Protein AF-0000000079961451 (afdb_homodimer)

Foldseek 3Di:
DLDQPPDQPVQDDDPVSLVVLLVLLLCLLLAPPQALADPPDPCCVVFHVVCPPVPDGNDDSVLSSVLSSVLSVLLSCCNVPNLVSLVDDDPVLVVQLVVCSPDGSVRLSVLLSVCSNHYNVVSVCSSVVHPSSCCSSPVVVVSVCNNVCRVVVVVVVVVVVVVVVVVVVVVVVVVD/DLDQPPDQPVQDDDPVSLVVLLVLLLCLLLAPPQALADPPDPCCVVFHVVCPPVPDGNDDSVLSSVLSSVLSVLLSCCNVVNLVSLVDDDPVLVVQLSVCSPDGSVRLSVLLSVCSNHYNVVSVCSSVVHPSSCCSSPVVVVSVCNNVCRVVVVVVVVVVVVVVVVVVVVVVVVVD

Solvent-accessible surface area (backbone atoms only — not comparable to full-atom values): 19034 Å² total; per-residue (Å²): 126,85,62,41,60,93,74,53,83,58,53,66,86,44,71,71,54,42,47,54,54,27,55,52,41,36,53,22,49,67,43,82,61,79,57,70,54,66,78,82,34,64,64,50,36,68,51,44,57,71,27,64,92,66,88,52,64,71,60,56,66,70,56,47,43,52,51,28,46,52,51,50,51,51,51,49,39,33,52,72,73,14,69,72,75,55,57,51,68,38,70,70,59,50,59,53,30,55,76,40,49,83,55,46,50,56,59,48,46,53,45,36,40,50,39,29,28,25,26,58,72,57,38,53,29,50,38,44,54,31,66,51,50,56,38,66,51,23,22,65,57,46,44,50,48,58,61,53,43,57,61,50,49,52,52,48,50,51,24,35,52,49,10,47,52,51,53,51,49,51,52,55,58,70,72,104,127,86,60,45,59,92,76,56,83,59,50,66,85,44,71,72,52,41,45,53,53,27,55,52,41,37,52,24,49,67,42,81,61,78,57,70,54,65,79,83,34,64,64,50,36,69,52,43,56,71,27,64,92,67,88,52,64,72,59,55,67,70,57,47,45,53,50,29,45,50,50,52,50,50,51,48,39,34,55,74,74,15,68,73,76,55,57,51,68,38,70,69,58,50,59,54,30,55,76,40,49,83,54,46,52,55,60,47,46,53,45,36,40,50,38,26,28,26,26,58,71,57,38,54,28,50,37,44,55,30,65,50,49,54,40,65,50,22,22,65,56,45,44,52,48,59,63,53,42,56,63,52,50,51,50,48,51,52,25,34,52,48,11,46,53,50,52,51,50,53,52,56,59,71,72,103

pLDDT: mean 93.19, std 8.9, range [42.38, 98.94]

Organism: NCBI:txid1448308

Secondary structure (DSSP, 8-state):
-----TT-TTS--SHHHHHHHHHHHHHHHH--SS--S-TT-HHHHHHTGGGTTTS--SS-HHHHHHHHHHHHHHHHHHHHH-GGGG----HHHHHHHHTTTT--HHHHHHHHHHHHHH-HHHHHHHHTT-SHHHHHH-HHHHHHHHHHHHHHHHHHHHHHHHHHHHHHHHHHHHH-/-----TT-TTS--SHHHHHHHHHHHHHHHH--SS--S-TT-HHHHHHTGGGTTTS--SS-HHHHHHHHHHHHHHHHHHHHH-GGGG----HHHHHHHHTTTT--HHHHHHHHHHHHHH-HHHHHHHHTT-SHHHHHH-HHHHHHHHHHHHHHHHHHHHHHHHHHHHHHHHHHHHH-

Structure (mmCIF, N/CA/C/O backbone):
data_AF-0000000079961451-model_v1
#
loop_
_entity.id
_entity.type
_entity.pdbx_description
1 polymer 'Uncharacterized protein'
#
loop_
_atom_site.group_PDB
_atom_site.id
_atom_site.type_symbol
_atom_site.label_atom_id
_atom_site.label_alt_id
_atom_site.label_comp_id
_atom_site.label_asym_id
_atom_site.label_entity_id
_atom_site.label_seq_id
_atom_site.pdbx_PDB_ins_code
_atom_site.Cartn_x
_atom_site.Cartn_y
_atom_site.Cartn_z
_atom_site.occupancy
_atom_site.B_iso_or_equiv
_atom_site.auth_seq_id
_atom_site.auth_comp_id
_atom_site.auth_asym_id
_atom_site.auth_atom_id
_atom_site.pdbx_PDB_model_num
ATOM 1 N N . GLU A 1 1 ? -11.031 17.375 -15.422 1 42.38 1 GLU A N 1
ATOM 2 C CA . GLU A 1 1 ? -10.812 17.562 -13.992 1 42.38 1 GLU A CA 1
ATOM 3 C C . GLU A 1 1 ? -11.984 17.016 -13.18 1 42.38 1 GLU A C 1
ATOM 5 O O . GLU A 1 1 ? -13.125 17.047 -13.633 1 42.38 1 GLU A O 1
ATOM 10 N N . TRP A 1 2 ? -11.602 16 -12.242 1 46.41 2 TRP A N 1
ATOM 11 C CA . TRP A 1 2 ? -12.641 15.484 -11.359 1 46.41 2 TRP A CA 1
ATOM 12 C C . TRP A 1 2 ? -13.391 16.625 -10.68 1 46.41 2 TRP A C 1
ATOM 14 O O . TRP A 1 2 ? -12.781 17.531 -10.102 1 46.41 2 TRP A O 1
ATOM 24 N N . ARG A 1 3 ? -14.594 17 -11.203 1 53.22 3 ARG A N 1
ATOM 25 C CA . ARG A 1 3 ? -15.461 17.953 -10.508 1 53.22 3 ARG A CA 1
ATOM 26 C C . ARG A 1 3 ? -16.422 17.234 -9.57 1 53.22 3 ARG A C 1
ATOM 28 O O . ARG A 1 3 ? -17.031 16.234 -9.945 1 53.22 3 ARG A O 1
ATOM 35 N N . CYS A 1 4 ? -16.297 17.578 -8.219 1 56.69 4 CYS A N 1
ATOM 36 C CA . CYS A 1 4 ? -17.219 17.031 -7.23 1 56.69 4 CYS A CA 1
ATOM 37 C C . CYS A 1 4 ? -18.672 17.188 -7.711 1 56.69 4 CYS A C 1
ATOM 39 O O . CYS A 1 4 ? -19 18.125 -8.438 1 56.69 4 CYS A O 1
ATOM 41 N N . PRO A 1 5 ? -19.344 16.109 -7.535 1 54.03 5 PRO A N 1
ATOM 42 C CA . PRO A 1 5 ? -20.734 16.281 -7.961 1 54.03 5 PRO A CA 1
ATOM 43 C C . PRO A 1 5 ? -21.359 17.562 -7.426 1 54.03 5 PRO A C 1
ATOM 45 O O . PRO A 1 5 ? -21.156 17.906 -6.262 1 54.03 5 PRO A O 1
ATOM 48 N N . LYS A 1 6 ? -21.625 18.766 -8.094 1 58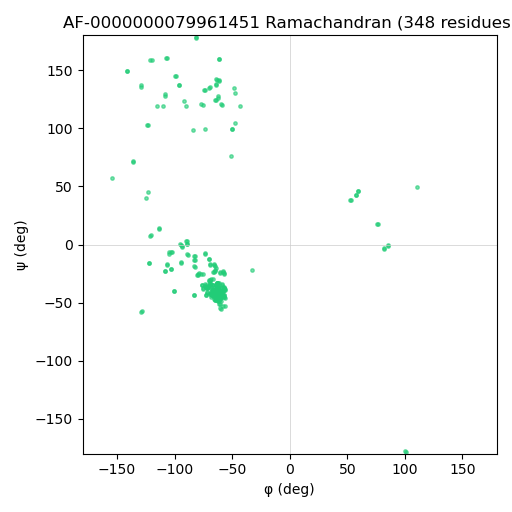.03 6 LYS A N 1
ATOM 49 C CA . LYS A 1 6 ? -22.109 20.109 -7.82 1 58.03 6 LYS A CA 1
ATOM 50 C C . LYS A 1 6 ? -23.141 20.109 -6.699 1 58.03 6 LYS A C 1
ATOM 52 O O . LYS A 1 6 ? -23.188 21.031 -5.891 1 58.03 6 LYS A O 1
ATOM 57 N N . GLN A 1 7 ? -23.766 18.969 -6.449 1 73 7 GLN A N 1
ATOM 58 C CA . GLN A 1 7 ? -24.828 19.094 -5.449 1 73 7 GLN A CA 1
ATOM 59 C C . GLN A 1 7 ? -25.078 17.766 -4.734 1 73 7 GLN A C 1
ATOM 61 O O . GLN A 1 7 ? -26.203 17.281 -4.688 1 73 7 GLN A O 1
ATOM 66 N N . ASP A 1 8 ? -24 17.297 -4.156 1 88.38 8 ASP A N 1
ATOM 67 C CA . ASP A 1 8 ? -24.188 16.031 -3.451 1 88.38 8 ASP A CA 1
ATOM 68 C C . ASP A 1 8 ? -24.734 16.25 -2.045 1 88.38 8 ASP A C 1
ATOM 70 O O . ASP A 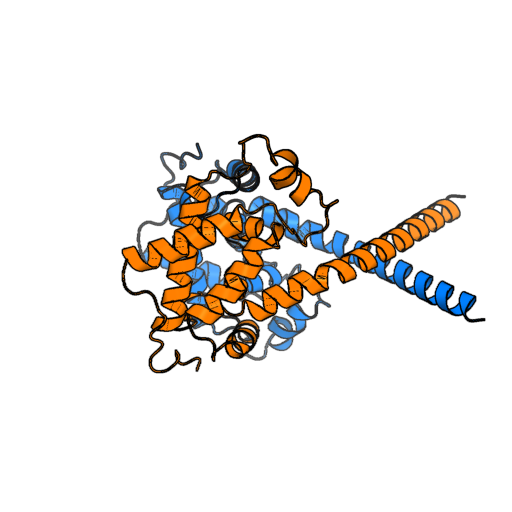1 8 ? -23.969 16.547 -1.118 1 88.38 8 ASP A O 1
ATOM 74 N N . ARG A 1 9 ? -26.047 16.109 -1.836 1 91.12 9 ARG A N 1
ATOM 75 C CA . ARG A 1 9 ? -26.719 16.344 -0.565 1 91.12 9 ARG A CA 1
ATOM 76 C C . ARG A 1 9 ? -26.422 15.227 0.43 1 91.12 9 ARG A C 1
ATOM 78 O O . ARG A 1 9 ? -26.734 15.344 1.617 1 91.12 9 ARG A O 1
ATOM 85 N N . THR A 1 10 ? -25.766 14.203 -0.041 1 95.38 10 THR A N 1
ATOM 86 C CA . THR A 1 10 ? -25.547 13.047 0.82 1 95.38 10 THR A CA 1
ATOM 87 C C . THR A 1 10 ? -24.25 13.195 1.606 1 95.38 10 THR A C 1
ATOM 89 O O . THR A 1 10 ? -23.953 12.391 2.492 1 95.38 10 THR A O 1
ATOM 92 N N . ILE A 1 11 ? -23.547 14.258 1.444 1 96.94 11 ILE A N 1
ATOM 93 C CA . ILE A 1 11 ? -22.281 14.484 2.145 1 96.94 11 ILE A CA 1
ATOM 94 C C . ILE A 1 11 ? -22.562 14.891 3.59 1 96.94 11 ILE A C 1
ATOM 96 O O . ILE A 1 11 ? -23.266 15.867 3.844 1 96.94 11 ILE A O 1
ATOM 100 N N . PRO A 1 12 ? -22.031 14.07 4.5 1 97.31 12 PRO A N 1
ATOM 101 C CA . PRO A 1 12 ? -22.172 14.539 5.883 1 97.31 12 PRO A CA 1
ATOM 102 C C . PRO A 1 12 ? -21.422 15.836 6.148 1 97.31 12 PRO A C 1
ATOM 104 O O . PRO A 1 12 ? -20.266 15.984 5.734 1 97.31 12 PRO A O 1
ATOM 107 N N . ARG A 1 13 ? -22 16.734 6.953 1 93.88 13 ARG A N 1
ATOM 108 C CA . ARG A 1 13 ? -21.438 18.078 7.07 1 93.88 13 ARG A CA 1
ATOM 109 C C . ARG A 1 13 ? -21.078 18.391 8.516 1 93.88 13 ARG A C 1
ATOM 111 O O . ARG A 1 13 ? -20.344 19.344 8.789 1 93.88 13 ARG A O 1
ATOM 118 N N . THR A 1 14 ? -21.578 17.625 9.43 1 96.12 14 THR A N 1
ATOM 119 C CA . THR A 1 14 ? -21.297 17.875 1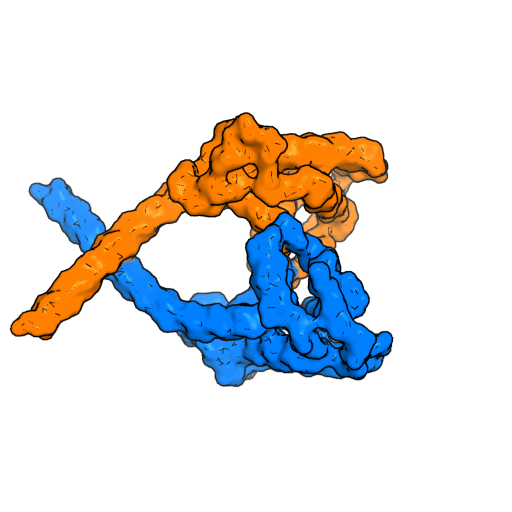0.836 1 96.12 14 THR A CA 1
ATOM 120 C C . THR A 1 14 ? -20.625 16.656 11.469 1 96.12 14 THR A C 1
ATOM 122 O O . THR A 1 14 ? -20.688 15.555 10.93 1 96.12 14 THR A O 1
ATOM 125 N N . ASN A 1 15 ? -19.953 16.906 12.57 1 96.25 15 ASN A N 1
ATOM 126 C CA . ASN A 1 15 ? -19.328 15.812 13.297 1 96.25 15 ASN A CA 1
ATOM 127 C C . ASN A 1 15 ? -20.359 14.773 13.734 1 96.25 15 ASN A C 1
ATOM 129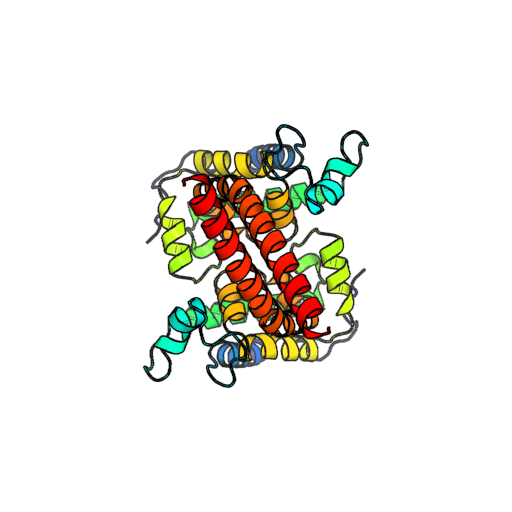 O O . ASN A 1 15 ? -20.062 13.578 13.781 1 96.25 15 ASN A O 1
ATOM 133 N N . GLU A 1 16 ? -21.547 15.25 14.039 1 97 16 GLU A N 1
ATOM 134 C CA . GLU A 1 16 ? -22.609 14.336 14.461 1 97 16 GLU A CA 1
ATOM 135 C C . GLU A 1 16 ? -23 13.391 13.328 1 97 16 GLU A C 1
ATOM 137 O O . GLU A 1 16 ? -23.156 12.188 13.547 1 97 16 GLU A O 1
ATOM 142 N N . THR A 1 17 ? -23.109 13.969 12.164 1 97.25 17 THR A N 1
ATOM 143 C CA . THR A 1 17 ? -23.484 13.133 11.031 1 97.25 17 THR A CA 1
ATOM 144 C C . THR A 1 17 ? -22.328 12.25 10.602 1 97.25 17 THR A C 1
ATOM 146 O O . THR A 1 17 ? -22.531 11.094 10.211 1 97.25 17 THR A O 1
ATOM 149 N N . LYS A 1 18 ? -21.109 12.734 10.68 1 98.31 18 LYS A N 1
ATOM 150 C CA . LYS A 1 18 ? -19.938 11.914 10.398 1 98.31 18 LYS A CA 1
ATOM 151 C C . LYS A 1 18 ? -19.828 10.75 11.383 1 98.31 18 LYS A C 1
ATOM 153 O O . LYS A 1 18 ? -19.453 9.641 10.992 1 98.31 18 LYS A O 1
ATOM 158 N N . ALA A 1 19 ? -20.188 11.016 12.617 1 98.5 19 ALA A N 1
ATOM 159 C CA . ALA A 1 19 ? -20.078 10.008 13.672 1 98.5 19 ALA A CA 1
ATOM 160 C C . ALA A 1 19 ? -20.969 8.805 13.367 1 98.5 19 ALA A C 1
ATOM 162 O O . ALA A 1 19 ? -20.641 7.668 13.703 1 98.5 19 ALA A O 1
ATOM 163 N N . VAL A 1 20 ? -22.078 9.039 12.734 1 98.5 20 VAL A N 1
ATOM 164 C CA . VAL A 1 20 ? -22.984 7.953 12.352 1 98.5 20 VAL A CA 1
ATOM 165 C C . VAL A 1 20 ? -22.281 7.023 11.367 1 98.5 20 VAL A C 1
ATOM 167 O O . VAL A 1 20 ? -22.312 5.801 11.531 1 98.5 20 VAL A O 1
ATOM 170 N N . TYR A 1 21 ? -21.625 7.617 10.359 1 98.75 21 TYR A N 1
ATOM 171 C CA . TYR A 1 21 ? -20.891 6.828 9.383 1 98.75 21 TYR A CA 1
ATOM 172 C C . TYR A 1 21 ? -19.703 6.133 10.039 1 98.75 21 TYR A C 1
ATOM 174 O O . TYR A 1 21 ? -19.375 4.988 9.703 1 98.75 21 TYR A O 1
ATOM 182 N N . VAL A 1 22 ? -19.062 6.836 10.953 1 98.88 22 VAL A N 1
ATOM 183 C CA . VAL A 1 22 ? -17.906 6.266 11.633 1 98.88 22 VAL A CA 1
ATOM 184 C C . VAL A 1 22 ? -18.328 5.008 12.398 1 98.88 22 VAL A C 1
ATOM 186 O O . VAL A 1 22 ? -17.688 3.961 12.281 1 98.88 22 VAL A O 1
ATOM 189 N N . ARG A 1 23 ? -19.406 5.062 13.164 1 98.69 23 ARG A N 1
ATOM 190 C CA . ARG A 1 23 ? -19.891 3.912 13.914 1 98.69 23 ARG A CA 1
ATOM 191 C C . ARG A 1 23 ? -20.266 2.766 12.984 1 98.69 23 ARG A C 1
ATOM 193 O O . ARG A 1 23 ? -19.969 1.604 13.266 1 98.69 23 ARG A O 1
ATOM 200 N N . ASP A 1 24 ? -20.906 3.127 11.938 1 98.81 24 ASP A N 1
ATOM 201 C CA . ASP A 1 24 ? -21.312 2.137 10.945 1 98.81 24 ASP A CA 1
ATOM 202 C C . ASP A 1 24 ? -20.078 1.466 10.32 1 98.81 24 ASP A C 1
ATOM 204 O O . ASP A 1 24 ? -20.062 0.246 10.148 1 98.81 24 ASP A O 1
ATOM 208 N N . LEU A 1 25 ? -19.062 2.24 10.008 1 98.88 25 LEU A N 1
ATOM 209 C CA . LEU A 1 25 ? -17.844 1.709 9.398 1 98.88 25 LEU A CA 1
ATOM 210 C C . LEU A 1 25 ? -17.078 0.836 10.391 1 98.88 25 LEU A C 1
ATOM 212 O O . LEU A 1 25 ? -16.547 -0.216 10.023 1 98.88 25 LEU A O 1
ATOM 216 N N . VAL A 1 26 ? -16.984 1.27 11.641 1 98.81 26 VAL A N 1
ATOM 217 C CA . VAL A 1 26 ? -16.328 0.466 12.664 1 98.81 26 VAL A CA 1
ATOM 218 C C . VAL A 1 26 ? -17 -0.901 12.766 1 98.81 26 VAL A C 1
ATOM 220 O O . VAL A 1 26 ? -16.328 -1.931 12.812 1 98.81 26 VAL A O 1
ATOM 223 N N . ASN A 1 27 ? -18.344 -0.902 12.742 1 98.5 27 ASN A N 1
ATOM 224 C CA . ASN A 1 27 ? -19.094 -2.158 12.789 1 98.5 27 ASN A CA 1
ATOM 225 C C . ASN A 1 27 ? -18.766 -3.043 11.586 1 98.5 27 ASN A C 1
ATOM 227 O O . ASN A 1 27 ? -18.609 -4.258 11.734 1 98.5 27 ASN A O 1
ATOM 231 N N . ALA A 1 28 ? -18.641 -2.461 10.43 1 98.81 28 ALA A N 1
ATOM 232 C CA . ALA A 1 28 ? -18.312 -3.215 9.227 1 98.81 28 ALA A CA 1
ATOM 233 C C . ALA A 1 28 ? -16.891 -3.775 9.297 1 98.81 28 ALA A C 1
ATOM 235 O O . ALA A 1 28 ? -16.672 -4.941 8.969 1 98.81 28 ALA A O 1
ATOM 236 N N . MET A 1 29 ? -15.977 -2.963 9.758 1 98.69 29 MET A N 1
ATOM 237 C CA . MET A 1 29 ? -14.578 -3.375 9.844 1 98.69 29 MET A CA 1
ATOM 238 C C . MET A 1 29 ? -14.406 -4.527 10.828 1 98.69 29 MET A C 1
ATOM 240 O O . MET A 1 29 ? -13.625 -5.445 10.594 1 98.69 29 MET A O 1
ATOM 244 N N . MET A 1 30 ? -15.195 -4.5 11.859 1 97.44 30 MET A N 1
ATOM 245 C CA . MET A 1 30 ? -15.008 -5.473 12.93 1 97.44 30 MET A CA 1
ATOM 246 C C . MET A 1 30 ? -15.898 -6.691 12.719 1 97.44 30 MET A C 1
ATOM 248 O O . MET A 1 30 ? -15.836 -7.656 13.484 1 97.44 30 MET A O 1
ATOM 252 N N . ASN A 1 31 ? -16.703 -6.66 11.641 1 96 31 ASN A N 1
ATOM 253 C CA . ASN A 1 31 ? -17.578 -7.781 11.336 1 96 31 ASN A CA 1
ATOM 254 C C . ASN A 1 31 ? -16.781 -9.062 11.078 1 96 31 ASN A C 1
ATOM 256 O O . ASN A 1 31 ? -15.719 -9.023 10.461 1 96 31 ASN A O 1
ATOM 260 N N . GLN A 1 32 ? -17.266 -10.195 11.539 1 94.19 32 GLN A N 1
ATOM 261 C CA . GLN A 1 32 ? -16.594 -11.477 11.305 1 94.19 32 GLN A CA 1
ATOM 262 C C . GLN A 1 32 ? -17.516 -12.445 10.562 1 94.19 32 GLN A C 1
ATOM 264 O O . GLN A 1 32 ? -17.141 -13.594 10.32 1 94.19 32 GLN A O 1
ATOM 269 N N . ASP A 1 33 ? -18.641 -11.938 10.133 1 94.69 33 ASP A N 1
ATOM 270 C CA . ASP A 1 33 ? -19.594 -12.781 9.43 1 94.69 33 ASP A CA 1
ATOM 271 C C . ASP A 1 33 ? -19.484 -12.594 7.918 1 94.69 33 ASP A C 1
ATOM 273 O O . ASP A 1 33 ? -19.203 -11.492 7.441 1 94.69 33 ASP A O 1
ATOM 277 N N . ASN A 1 34 ? -19.688 -13.703 7.172 1 96.12 34 ASN A N 1
ATOM 278 C CA . ASN A 1 34 ? -19.734 -13.672 5.715 1 96.12 34 ASN A CA 1
ATOM 279 C C . ASN A 1 34 ? -18.453 -13.109 5.125 1 96.12 34 ASN A C 1
ATOM 281 O O . ASN A 1 34 ? -18.484 -12.211 4.281 1 96.12 34 ASN A O 1
ATOM 285 N N . ILE A 1 35 ? -17.375 -13.555 5.707 1 96.31 35 ILE A N 1
ATOM 286 C CA . ILE A 1 35 ? -16.062 -13.133 5.23 1 96.31 35 ILE A CA 1
ATOM 287 C C . ILE A 1 35 ? -15.75 -13.828 3.908 1 96.31 35 ILE A C 1
ATOM 289 O O . ILE A 1 35 ? -15.906 -15.039 3.787 1 96.31 35 ILE A O 1
ATOM 293 N N . GLU A 1 36 ? -15.289 -13.031 2.955 1 95.44 36 GLU A N 1
ATOM 294 C CA . GLU A 1 36 ? -15.047 -13.57 1.62 1 95.44 36 GLU A CA 1
ATOM 295 C C . GLU A 1 36 ? -13.562 -13.82 1.389 1 95.44 36 GLU A C 1
ATOM 297 O O . GLU A 1 36 ? -13.18 -14.414 0.379 1 95.44 36 GLU A O 1
ATOM 302 N N . ASP A 1 37 ? -12.727 -13.422 2.305 1 94.56 37 ASP A N 1
ATOM 303 C CA . ASP A 1 37 ? -11.312 -13.789 2.225 1 94.56 37 ASP A CA 1
ATOM 304 C C . ASP A 1 37 ? -11.141 -15.305 2.279 1 94.56 37 ASP A C 1
ATOM 306 O O . ASP A 1 37 ? -12.039 -16.016 2.723 1 94.56 37 ASP A O 1
ATOM 310 N N . LYS A 1 38 ? -9.953 -15.75 1.779 1 91.38 38 LYS A N 1
ATOM 311 C CA . LYS A 1 38 ? -9.625 -17.172 1.895 1 91.38 38 LYS A CA 1
ATOM 312 C C . LYS A 1 38 ? -9.531 -17.594 3.357 1 91.38 38 LYS A C 1
ATOM 314 O O . LYS A 1 38 ? -8.734 -17.047 4.121 1 91.38 38 LYS A O 1
ATOM 319 N N . ALA A 1 39 ? -10.234 -18.625 3.746 1 88.62 39 ALA A N 1
ATOM 320 C CA . ALA A 1 39 ? -10.367 -19.047 5.133 1 88.62 39 ALA A CA 1
ATOM 321 C C . ALA A 1 39 ? -9.047 -19.578 5.672 1 88.62 39 ALA A C 1
ATOM 323 O O . ALA A 1 39 ? -8.758 -19.453 6.867 1 88.62 39 ALA A O 1
ATOM 324 N N . THR A 1 40 ? -8.328 -20.094 4.789 1 86.5 40 THR A N 1
ATOM 325 C CA . THR A 1 40 ? -7.09 -20.719 5.23 1 86.5 40 THR A CA 1
ATOM 326 C C . THR A 1 40 ? -5.941 -19.719 5.242 1 86.5 40 THR A C 1
ATOM 328 O O . THR A 1 40 ? -4.801 -20.078 5.547 1 86.5 40 THR A O 1
ATOM 331 N N . GLY A 1 41 ? -6.266 -18.547 4.93 1 88.44 41 GLY A N 1
ATOM 332 C CA . GLY A 1 41 ? -5.211 -17.547 4.926 1 88.44 41 GLY A CA 1
ATOM 333 C C . GLY A 1 41 ? -4.613 -17.297 6.297 1 88.44 41 GLY A C 1
ATOM 334 O O . GLY A 1 41 ? -5.34 -17.219 7.293 1 88.44 41 GLY A O 1
ATOM 335 N N . ARG A 1 42 ? -3.346 -17.188 6.305 1 88 42 ARG A N 1
ATOM 336 C CA . ARG A 1 42 ? -2.615 -17.062 7.562 1 88 42 ARG A CA 1
ATOM 337 C C . ARG A 1 42 ? -3.014 -15.789 8.305 1 88 42 ARG A C 1
ATOM 339 O O . ARG A 1 42 ? -3.215 -15.812 9.523 1 88 42 ARG A O 1
ATOM 346 N N . VAL A 1 43 ? -3.096 -14.742 7.602 1 88.31 43 VAL A N 1
ATOM 347 C CA . VAL A 1 43 ? -3.367 -13.445 8.219 1 88.31 43 VAL A CA 1
ATOM 348 C C . VAL A 1 43 ? -4.781 -13.438 8.789 1 88.31 43 VAL A C 1
ATOM 350 O O . VAL A 1 43 ? -4.996 -12.984 9.914 1 88.31 43 VAL A O 1
ATOM 353 N N . LEU A 1 44 ? -5.707 -13.938 8.016 1 93.81 44 LEU A N 1
ATOM 354 C CA . LEU A 1 44 ? -7.082 -14.016 8.5 1 93.81 44 LEU A CA 1
ATOM 355 C C . LEU A 1 44 ? -7.168 -14.867 9.758 1 93.81 44 LEU A C 1
ATOM 357 O O . LEU A 1 44 ? -7.828 -14.484 10.727 1 93.81 44 LEU A O 1
ATOM 361 N N . LYS A 1 45 ? -6.5 -15.961 9.781 1 94.69 45 LYS A N 1
ATOM 362 C CA . LYS A 1 45 ? -6.512 -16.859 10.938 1 94.69 45 LYS A CA 1
ATOM 363 C C . LYS A 1 45 ? -5.883 -16.172 12.156 1 94.69 45 LYS A C 1
ATOM 365 O O . LYS A 1 45 ? -6.449 -16.219 13.25 1 94.69 45 LYS A O 1
ATOM 370 N N . LYS A 1 46 ? -4.844 -15.539 11.906 1 95.44 46 LYS A N 1
ATOM 371 C CA . LYS A 1 46 ? -4.047 -14.984 13 1 95.44 46 LYS A CA 1
ATOM 372 C C . LYS A 1 46 ? -4.695 -13.734 13.57 1 95.44 46 LYS A C 1
ATOM 374 O O . LYS A 1 46 ? -4.652 -13.5 14.781 1 95.44 46 LYS A O 1
ATOM 379 N N . ARG A 1 47 ? -5.312 -12.969 12.766 1 96.69 47 ARG A N 1
ATOM 380 C CA . ARG A 1 47 ? -5.711 -11.633 13.203 1 96.69 47 ARG A CA 1
ATOM 381 C C . ARG A 1 47 ? -7.215 -11.555 13.438 1 96.69 47 ARG A C 1
ATOM 383 O O . ARG A 1 47 ? -7.703 -10.641 14.102 1 96.69 47 ARG A O 1
ATOM 390 N N . TRP A 1 48 ? -7.898 -12.492 12.906 1 96.81 48 TRP A N 1
ATOM 391 C CA . TRP A 1 48 ? -9.352 -12.383 12.984 1 96.81 48 TRP A CA 1
ATOM 392 C C . TRP A 1 48 ? -9.977 -13.656 13.531 1 96.81 48 TRP A C 1
ATOM 394 O O . TRP A 1 48 ? -10.539 -13.656 14.633 1 96.81 48 TRP A O 1
ATOM 404 N N . THR A 1 49 ? -9.766 -14.805 12.938 1 94.69 49 THR A N 1
ATOM 405 C CA . THR A 1 49 ? -10.422 -16.062 13.289 1 94.69 49 THR A CA 1
ATOM 406 C C . THR A 1 49 ? -10.062 -16.484 14.711 1 94.69 49 THR A C 1
ATOM 408 O O . THR A 1 49 ? -10.906 -16.984 15.445 1 94.69 49 THR A O 1
ATOM 411 N N . LYS A 1 50 ? -8.875 -16.312 15.047 1 93.25 50 LYS A N 1
ATOM 412 C CA . LYS A 1 50 ? -8.375 -16.688 16.375 1 93.25 50 LYS A CA 1
ATOM 413 C C . LYS A 1 50 ? -9.172 -15.984 17.469 1 93.25 50 LYS A C 1
ATOM 415 O O . LYS A 1 50 ? -9.328 -16.516 18.562 1 93.25 50 LYS A O 1
ATOM 420 N N . TYR A 1 51 ? -9.758 -14.867 17.156 1 92.31 51 TYR A N 1
ATOM 421 C CA . TYR A 1 51 ? -10.383 -14.039 18.188 1 92.31 51 TYR A CA 1
ATOM 422 C C . TYR A 1 51 ? -11.906 -14.172 18.125 1 92.31 51 TYR A C 1
ATOM 424 O O . TYR A 1 51 ? -12.609 -13.664 19.016 1 92.31 51 TYR A O 1
ATOM 432 N N . LYS A 1 52 ? -12.344 -14.852 17.141 1 88.75 52 LYS A N 1
ATOM 433 C CA . LYS A 1 52 ? -13.789 -14.992 17 1 88.75 52 LYS A CA 1
ATOM 434 C C . LYS A 1 52 ? -14.398 -15.664 18.234 1 88.75 52 LYS A C 1
ATOM 436 O O . LYS A 1 52 ? -13.977 -16.766 18.625 1 88.75 52 LYS A O 1
ATOM 441 N N . GLY A 1 53 ? -15.375 -14.93 18.938 1 89.44 53 GLY A N 1
ATOM 442 C CA . GLY A 1 53 ? -16.094 -15.492 20.062 1 89.44 53 GLY A CA 1
ATOM 443 C C . GLY A 1 53 ? -15.359 -15.352 21.375 1 89.44 53 GLY A C 1
ATOM 444 O O . GLY A 1 53 ? -15.844 -15.805 22.422 1 89.44 53 GLY A O 1
ATOM 445 N N . THR A 1 54 ? -14.188 -14.781 21.375 1 92.19 54 THR A N 1
ATOM 446 C CA . THR A 1 54 ? -13.383 -14.711 22.594 1 92.19 54 THR A CA 1
ATOM 447 C C . THR A 1 54 ? -13.609 -13.391 23.312 1 92.19 54 THR A C 1
ATOM 449 O O . THR A 1 54 ? -13.211 -13.234 24.469 1 92.19 54 THR A O 1
ATOM 452 N N . GLY A 1 55 ? -14.195 -12.43 22.656 1 88.81 55 GLY A N 1
ATOM 453 C CA . GLY A 1 55 ? -14.336 -11.102 23.234 1 88.81 55 GLY A CA 1
ATOM 454 C C . GLY A 1 55 ? -13.086 -10.258 23.078 1 88.81 55 GLY A C 1
ATOM 455 O O . GLY A 1 55 ? -13.086 -9.078 23.438 1 88.81 55 GLY A O 1
ATOM 456 N N . LYS A 1 56 ? -12.125 -10.898 22.547 1 92.75 56 LYS A N 1
ATOM 457 C CA . LYS A 1 56 ? -10.875 -10.195 22.297 1 92.75 56 LYS A CA 1
ATOM 458 C C . LYS A 1 56 ? -10.695 -9.906 20.812 1 92.75 56 LYS A C 1
ATOM 460 O O . LYS A 1 56 ? -11.438 -10.422 19.984 1 92.75 56 LYS A O 1
ATOM 465 N N . SER A 1 57 ? -9.781 -8.906 20.516 1 95.12 57 SER A N 1
ATOM 466 C CA . SER A 1 57 ? -9.508 -8.555 19.125 1 95.12 57 SER A CA 1
ATOM 467 C C . SER A 1 57 ? -8.023 -8.258 18.922 1 95.12 57 SER A C 1
ATOM 469 O O . SER A 1 57 ? -7.328 -7.859 19.844 1 95.12 57 SER A O 1
ATOM 471 N N . TYR A 1 58 ? -7.59 -8.539 17.766 1 96.5 58 TYR A N 1
ATOM 472 C CA . TYR A 1 58 ? -6.223 -8.195 17.391 1 96.5 58 TYR A CA 1
ATOM 473 C C . TYR A 1 58 ? -6.02 -6.688 17.375 1 96.5 58 TYR A C 1
ATOM 475 O O . TYR A 1 58 ? -5 -6.188 17.844 1 96.5 58 TYR A O 1
ATOM 483 N N . TYR A 1 59 ? -7.012 -6.039 16.828 1 97.44 59 TYR A N 1
ATOM 484 C CA . TYR A 1 59 ? -6.938 -4.586 16.734 1 97.44 59 TYR A CA 1
ATOM 485 C C . TYR A 1 59 ? -7.68 -3.928 17.891 1 97.44 59 TYR A C 1
ATOM 487 O O . TYR A 1 59 ? -8.758 -4.383 18.281 1 97.44 59 TYR A O 1
ATOM 495 N N . ASN A 1 60 ? -7.059 -2.883 18.453 1 95.56 60 ASN A N 1
ATOM 496 C CA . ASN A 1 60 ? -7.715 -2.061 19.469 1 95.56 60 ASN A CA 1
ATOM 497 C C . ASN A 1 60 ? -8.93 -1.331 18.891 1 95.56 60 ASN A C 1
ATOM 499 O O . ASN A 1 60 ? -8.797 -0.541 17.953 1 95.56 60 ASN A O 1
ATOM 503 N N . PRO A 1 61 ? -10.055 -1.546 19.531 1 94.12 61 PRO A N 1
ATOM 504 C CA . PRO A 1 61 ? -11.281 -0.925 19 1 94.12 61 PRO A CA 1
ATOM 505 C C . PRO A 1 61 ? -11.172 0.595 18.906 1 94.12 61 PRO A C 1
ATOM 507 O O . PRO A 1 61 ? -11.742 1.199 18 1 94.12 61 PRO A O 1
ATOM 510 N N . LYS A 1 62 ? -10.516 1.208 19.844 1 96.69 62 LYS A N 1
ATOM 511 C CA . LYS A 1 62 ? -10.352 2.658 19.797 1 96.69 62 LYS A CA 1
ATOM 512 C C . LYS A 1 62 ? -9.539 3.09 18.578 1 96.69 62 LYS A C 1
ATOM 514 O O . LYS A 1 62 ? -9.812 4.137 17.984 1 96.69 62 LYS A O 1
ATOM 519 N N . GLU A 1 63 ? -8.586 2.289 18.25 1 97.88 63 GLU A N 1
ATOM 520 C CA . GLU A 1 63 ? -7.766 2.578 17.094 1 97.88 63 GLU A CA 1
ATOM 521 C C . GLU A 1 63 ? -8.547 2.359 15.797 1 97.88 63 GLU A C 1
ATOM 523 O O . GLU A 1 63 ? -8.375 3.105 14.828 1 97.88 63 GLU A O 1
ATOM 528 N N . VAL A 1 64 ? -9.383 1.328 15.789 1 98.62 64 VAL A N 1
ATOM 529 C CA . VAL A 1 64 ? -10.242 1.096 14.641 1 98.62 64 VAL A CA 1
ATOM 530 C C . VAL A 1 64 ? -11.141 2.311 14.414 1 98.62 64 VAL A C 1
ATOM 532 O O . VAL A 1 64 ? -11.336 2.74 13.273 1 98.62 64 VAL A O 1
ATOM 535 N N . GLU A 1 65 ? -11.656 2.83 15.484 1 98.75 65 GLU A N 1
ATOM 536 C CA . GLU A 1 65 ? -12.5 4.016 15.391 1 98.75 65 GLU A CA 1
ATOM 537 C C . GLU A 1 65 ? -11.719 5.207 14.836 1 98.75 65 GLU A C 1
ATOM 539 O O . GLU A 1 65 ? -12.242 5.961 14.016 1 98.75 65 GLU A O 1
ATOM 544 N N . LEU A 1 66 ? -10.523 5.418 15.297 1 98.31 66 LEU A N 1
ATOM 545 C CA . LEU A 1 66 ? -9.672 6.492 14.789 1 98.31 66 LEU A CA 1
ATOM 546 C C . LEU A 1 66 ? -9.469 6.359 13.281 1 98.31 66 LEU A C 1
ATOM 548 O O . LEU A 1 66 ? -9.555 7.352 12.555 1 98.31 66 LEU A O 1
ATOM 552 N N . VAL A 1 67 ? -9.188 5.156 12.859 1 98.56 67 VAL A N 1
ATOM 553 C CA . VAL A 1 67 ? -8.992 4.895 11.438 1 98.56 67 VAL A CA 1
ATOM 554 C C . VAL A 1 67 ? -10.281 5.184 10.672 1 98.56 67 VAL A C 1
ATOM 556 O O . VAL A 1 67 ? -10.25 5.793 9.594 1 98.56 67 VAL A O 1
ATOM 559 N N . ALA A 1 68 ? -11.391 4.758 11.203 1 98.88 68 ALA A N 1
ATOM 560 C CA . ALA A 1 68 ? -12.68 5.012 10.57 1 98.88 68 ALA A CA 1
ATOM 561 C C . ALA A 1 68 ? -12.938 6.508 10.43 1 98.88 68 ALA A C 1
ATOM 563 O O . ALA A 1 68 ? -13.453 6.965 9.406 1 98.88 68 ALA A O 1
ATOM 564 N N . TRP A 1 69 ? -12.555 7.293 11.477 1 98.81 69 TRP A N 1
ATOM 565 C CA . TRP A 1 69 ? -12.695 8.742 11.406 1 98.81 69 TRP A CA 1
ATOM 566 C C . TRP A 1 69 ? -11.883 9.312 10.25 1 98.81 69 TRP A C 1
ATOM 568 O O . TRP A 1 69 ? -12.367 10.164 9.5 1 98.81 69 TRP A O 1
ATOM 578 N N . ARG A 1 70 ? -10.766 8.883 10.109 1 97.75 70 ARG A N 1
ATOM 579 C CA . ARG A 1 70 ? -9.875 9.383 9.07 1 97.75 70 ARG A CA 1
ATOM 580 C C . ARG A 1 70 ? -10.398 9.016 7.684 1 97.75 70 ARG A C 1
ATOM 582 O O . ARG A 1 70 ? -10.328 9.828 6.758 1 97.75 70 ARG A O 1
ATOM 589 N N . ILE A 1 71 ? -10.852 7.848 7.582 1 98.56 71 ILE A N 1
ATOM 590 C CA . ILE A 1 71 ? -11.367 7.383 6.297 1 98.56 71 ILE A CA 1
ATOM 591 C C . ILE A 1 71 ? -12.594 8.203 5.906 1 98.56 71 ILE A C 1
ATOM 593 O O . ILE A 1 71 ? -12.695 8.68 4.773 1 98.56 71 ILE A O 1
ATOM 597 N N . ILE A 1 72 ? -13.523 8.43 6.871 1 98.69 72 ILE A N 1
ATOM 598 C CA . ILE A 1 72 ? -14.727 9.195 6.59 1 98.69 72 ILE A CA 1
ATOM 599 C C . ILE A 1 72 ? -14.352 10.633 6.242 1 98.69 72 ILE A C 1
ATOM 601 O O . ILE A 1 72 ? -14.875 11.211 5.285 1 98.69 72 ILE A O 1
ATOM 605 N N . ASP A 1 73 ? -13.445 11.164 6.965 1 97.69 73 ASP A N 1
ATOM 606 C CA . ASP A 1 73 ? -12.984 12.516 6.684 1 97.69 73 ASP A CA 1
ATOM 607 C C . ASP A 1 73 ? -12.398 12.617 5.281 1 97.69 73 ASP A C 1
ATOM 609 O O . ASP A 1 73 ? -12.688 13.562 4.543 1 97.69 73 ASP A O 1
ATOM 613 N N . LYS A 1 74 ? -11.57 11.734 4.957 1 97.69 74 LYS A N 1
ATOM 614 C CA . LYS A 1 74 ? -10.938 11.742 3.643 1 97.69 74 LYS A CA 1
ATOM 615 C C . LYS A 1 74 ? -11.969 11.57 2.535 1 97.69 74 LYS A C 1
ATOM 617 O O . LYS A 1 74 ? -11.875 12.211 1.484 1 97.69 74 LYS A O 1
ATOM 622 N N . MET A 1 75 ? -12.906 10.711 2.797 1 98 75 MET A N 1
ATOM 623 C CA . MET A 1 75 ? -13.961 10.484 1.812 1 98 75 MET A CA 1
ATOM 624 C C . MET A 1 75 ? -14.797 11.742 1.619 1 98 75 MET A C 1
ATOM 626 O O . MET A 1 75 ? -15.141 12.102 0.49 1 98 75 MET A O 1
ATOM 630 N N . VAL A 1 76 ? -15.117 12.414 2.719 1 97.69 76 VAL A N 1
ATOM 631 C CA . VAL A 1 76 ? -15.852 13.672 2.641 1 97.69 76 VAL A CA 1
ATOM 632 C C . VAL A 1 76 ? -15.039 14.695 1.84 1 97.69 76 VAL A C 1
ATOM 634 O O . VAL A 1 76 ? -15.57 15.344 0.935 1 97.69 76 VAL A O 1
ATOM 637 N N . ARG A 1 77 ? -13.828 14.812 2.096 1 96.56 77 ARG A N 1
ATOM 638 C CA . ARG A 1 77 ? -12.969 15.789 1.433 1 96.56 77 ARG A CA 1
ATOM 639 C C . ARG A 1 77 ? -12.805 15.453 -0.047 1 96.56 77 ARG A C 1
ATOM 641 O O . ARG A 1 77 ? -12.688 16.359 -0.882 1 96.56 77 ARG A O 1
ATOM 648 N N . LEU A 1 78 ? -12.781 14.188 -0.321 1 96.62 78 LEU A N 1
ATOM 649 C CA . LEU A 1 78 ? -12.75 13.797 -1.725 1 96.62 78 LEU A CA 1
ATOM 650 C C . LEU A 1 78 ? -13.938 14.383 -2.479 1 96.62 78 LEU A C 1
ATOM 652 O O . LEU A 1 78 ? -13.789 14.883 -3.594 1 96.62 78 LEU A O 1
ATOM 656 N N . HIS A 1 79 ? -15.117 14.43 -1.874 1 96.31 79 HIS A N 1
ATOM 657 C CA . HIS A 1 79 ? -16.344 14.891 -2.52 1 96.31 79 HIS A CA 1
ATOM 658 C C . HIS A 1 79 ? -16.453 16.406 -2.477 1 96.31 79 HIS A C 1
ATOM 660 O O . HIS A 1 79 ? -17.172 17 -3.27 1 96.31 79 HIS A O 1
ATOM 666 N N . VAL A 1 80 ? -15.672 17.062 -1.562 1 94.19 80 VAL A N 1
ATOM 667 C CA . VAL A 1 80 ? -15.766 18.516 -1.402 1 94.19 80 VAL A CA 1
ATOM 668 C C . VAL A 1 80 ? -14.609 19.188 -2.135 1 94.19 80 VAL A C 1
ATOM 670 O O . VAL A 1 80 ? -14.805 20.219 -2.789 1 94.19 80 VAL A O 1
ATOM 673 N N . GLU A 1 81 ? -13.406 18.578 -2.051 1 93.94 81 GLU A N 1
ATOM 674 C CA . GLU A 1 81 ? -12.195 19.234 -2.541 1 93.94 81 GLU A CA 1
ATOM 675 C C . GLU A 1 81 ? -11.688 18.578 -3.816 1 93.94 81 GLU A C 1
ATOM 677 O O . GLU A 1 81 ? -10.961 19.188 -4.594 1 93.94 81 GLU A O 1
ATOM 682 N N . GLY A 1 82 ? -12.07 17.312 -4.035 1 93 82 GLY A N 1
ATOM 683 C CA . GLY A 1 82 ? -11.594 16.594 -5.203 1 93 82 GLY A CA 1
ATOM 684 C C . GLY A 1 82 ? -10.445 15.648 -4.891 1 93 82 GLY A C 1
ATOM 685 O O . GLY A 1 82 ? -10.055 15.492 -3.73 1 93 82 GLY A O 1
ATOM 686 N N . PRO A 1 83 ? -9.914 14.984 -5.891 1 93.69 83 PRO A N 1
ATOM 687 C CA . PRO A 1 83 ? -8.969 13.883 -5.707 1 93.69 83 PRO A CA 1
ATOM 688 C C . PRO A 1 83 ? -7.609 14.359 -5.195 1 93.69 83 PRO A C 1
ATOM 690 O O . PRO A 1 83 ? -6.793 13.547 -4.75 1 93.69 83 PRO A O 1
ATOM 693 N N . LYS A 1 84 ? -7.371 15.688 -5.23 1 91.62 84 LYS A N 1
ATOM 694 C CA . LYS A 1 84 ? -6.105 16.203 -4.723 1 91.62 84 LYS A CA 1
ATOM 695 C C . LYS A 1 84 ? -5.895 15.82 -3.264 1 91.62 84 LYS A C 1
ATOM 697 O O . LYS A 1 84 ? -4.758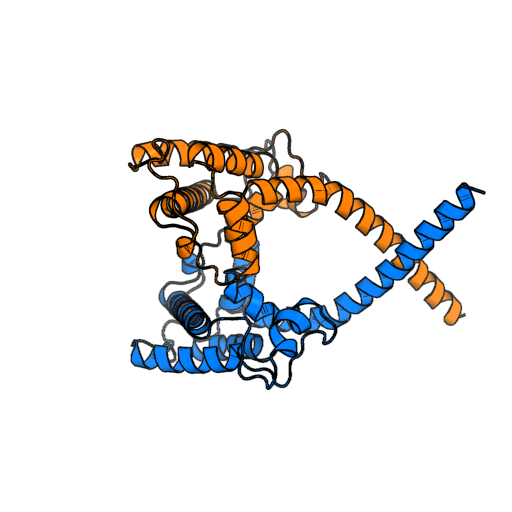 15.719 -2.801 1 91.62 84 LYS A O 1
ATOM 702 N N . VAL A 1 85 ? -6.949 15.539 -2.572 1 93.56 85 VAL A N 1
ATOM 703 C CA . VAL A 1 85 ? -6.891 15.234 -1.145 1 93.56 85 VAL A CA 1
ATOM 704 C C . VAL A 1 85 ? -6.211 13.891 -0.925 1 93.56 85 VAL A C 1
ATOM 706 O O . VAL A 1 85 ? -5.789 13.57 0.19 1 93.56 85 VAL A O 1
ATOM 709 N N . LEU A 1 86 ? -6.105 13.07 -1.974 1 94.5 86 LEU A N 1
ATOM 710 C CA . LEU A 1 86 ? -5.551 11.727 -1.864 1 94.5 86 LEU A CA 1
ATOM 711 C C . LEU A 1 86 ? -4.027 11.758 -1.935 1 94.5 86 LEU A C 1
ATOM 713 O O . LEU A 1 86 ? -3.369 10.758 -1.639 1 94.5 86 LEU A O 1
ATOM 717 N N . ASP A 1 87 ? -3.479 12.859 -2.264 1 94.88 87 ASP A N 1
ATOM 718 C CA . ASP A 1 87 ? -2.033 13.039 -2.355 1 94.88 87 ASP A CA 1
ATOM 719 C C . ASP A 1 87 ? -1.401 11.977 -3.246 1 94.88 87 ASP A C 1
ATOM 721 O O . ASP A 1 87 ? -0.386 11.375 -2.883 1 94.88 87 ASP A O 1
ATOM 725 N N . CYS A 1 88 ? -2.076 11.648 -4.289 1 97.12 88 CYS A N 1
ATOM 726 C CA . CYS A 1 88 ? -1.613 10.727 -5.316 1 97.12 88 CYS A CA 1
ATOM 727 C C . CYS A 1 88 ? -1.271 11.469 -6.605 1 97.12 88 CYS A C 1
ATOM 729 O O . CYS A 1 88 ? -2.092 12.219 -7.125 1 97.12 88 CYS A O 1
ATOM 731 N N . TYR A 1 89 ? -0.063 11.258 -7.145 1 97.44 89 TYR A N 1
ATOM 732 C CA . TYR A 1 89 ? 0.386 11.984 -8.328 1 97.44 89 TYR A CA 1
ATOM 733 C C . TYR A 1 89 ? 0.772 11.023 -9.445 1 97.44 89 TYR A C 1
ATOM 735 O O . TYR A 1 89 ? 1.829 11.172 -10.062 1 97.44 89 TYR A O 1
ATOM 743 N N . ASP A 1 90 ? -0.071 10.047 -9.641 1 96.56 90 ASP A N 1
ATOM 744 C CA . ASP A 1 90 ? 0.054 9.062 -10.711 1 96.56 90 ASP A CA 1
ATOM 745 C C . ASP A 1 90 ? -1.106 9.172 -11.703 1 96.56 90 ASP A C 1
ATOM 747 O O . ASP A 1 90 ? -2.264 8.961 -11.328 1 96.56 90 ASP A O 1
ATOM 751 N N . VAL A 1 91 ? -0.745 9.453 -12.914 1 95.12 91 VAL A N 1
ATOM 752 C CA . VAL A 1 91 ? -1.752 9.727 -13.93 1 95.12 91 VAL A CA 1
ATOM 753 C C . VAL A 1 91 ? -2.629 8.492 -14.133 1 95.12 91 VAL A C 1
ATOM 755 O O . VAL A 1 91 ? -3.848 8.609 -14.289 1 95.12 91 VAL A O 1
ATOM 758 N N . GLU A 1 92 ? -2.021 7.332 -14.18 1 95.19 92 GLU A N 1
ATOM 759 C CA . GLU A 1 92 ? -2.791 6.105 -14.375 1 95.19 92 GLU A CA 1
ATOM 760 C C . GLU A 1 92 ? -3.746 5.863 -13.211 1 95.19 92 GLU A C 1
ATOM 762 O O . GLU A 1 92 ? -4.875 5.414 -13.406 1 95.19 92 GLU A O 1
ATOM 767 N N . ALA A 1 93 ? -3.291 6.102 -12.016 1 95.38 93 ALA A N 1
ATOM 768 C CA . ALA A 1 93 ? -4.164 5.988 -10.852 1 95.38 93 ALA A CA 1
ATOM 769 C C . ALA A 1 93 ? -5.348 6.945 -10.961 1 95.38 93 ALA A C 1
ATOM 771 O O . ALA A 1 93 ? -6.492 6.562 -10.703 1 95.38 93 ALA A O 1
ATOM 772 N N . HIS A 1 94 ? -5.109 8.164 -11.344 1 95.75 94 HIS A N 1
ATOM 773 C CA . HIS A 1 94 ? -6.164 9.164 -11.453 1 95.75 94 HIS A CA 1
ATOM 774 C C . HIS A 1 94 ? -7.184 8.766 -12.523 1 95.75 94 HIS A C 1
ATOM 776 O O . HIS A 1 94 ? -8.383 9.008 -12.359 1 95.75 94 HIS A O 1
ATOM 782 N N . ASN A 1 95 ? -6.629 8.219 -13.641 1 95.62 95 ASN A N 1
ATOM 783 C CA . ASN A 1 95 ? -7.543 7.703 -14.648 1 95.62 95 ASN A CA 1
ATOM 784 C C . ASN A 1 95 ? -8.484 6.652 -14.07 1 95.62 95 ASN A C 1
ATOM 786 O O . ASN A 1 95 ? -9.664 6.605 -14.422 1 95.62 95 ASN A O 1
ATOM 790 N N . ASN A 1 96 ? -7.98 5.891 -13.234 1 95.75 96 ASN A N 1
ATOM 791 C CA . ASN A 1 96 ? -8.789 4.879 -12.562 1 95.75 96 ASN A CA 1
ATOM 792 C C . ASN A 1 96 ? -9.812 5.516 -11.625 1 95.75 96 ASN A C 1
ATOM 794 O O . ASN A 1 96 ? -10.953 5.07 -11.547 1 95.75 96 ASN A O 1
ATOM 798 N N . PHE A 1 97 ? -9.406 6.512 -10.875 1 95.31 97 PHE A N 1
ATOM 799 C CA . PHE A 1 97 ? -10.297 7.219 -9.961 1 95.31 97 PHE A CA 1
ATOM 800 C C . PHE A 1 97 ? -11.484 7.812 -10.711 1 95.31 97 PHE A C 1
ATOM 802 O O . PHE A 1 97 ? -12.609 7.797 -10.211 1 95.31 97 PHE A O 1
ATOM 809 N N . GLU A 1 98 ? -11.258 8.336 -11.875 1 94.38 98 GLU A N 1
ATOM 810 C CA . GLU A 1 98 ? -12.258 9.039 -12.68 1 94.38 98 GLU A CA 1
ATOM 811 C C . GLU A 1 98 ? -13.43 8.125 -13.023 1 94.38 98 GLU A C 1
ATOM 813 O O . GLU A 1 98 ? -14.547 8.602 -13.25 1 94.38 98 GLU A O 1
ATOM 818 N N . LYS A 1 99 ? -13.18 6.875 -13.016 1 95.38 99 LYS A N 1
ATOM 819 C CA . LYS A 1 99 ? -14.227 5.914 -13.344 1 95.38 99 LYS A CA 1
ATOM 820 C C . LYS A 1 99 ? -15.336 5.941 -12.297 1 95.38 99 LYS A C 1
ATOM 822 O O . LYS A 1 99 ? -16.453 5.465 -12.555 1 95.38 99 LYS A O 1
ATOM 827 N N . SER A 1 100 ? -15.078 6.512 -11.133 1 95 100 SER A N 1
ATOM 828 C CA . SER A 1 100 ? -16.062 6.551 -10.062 1 95 100 SER A CA 1
ATOM 829 C C . SER A 1 100 ? -16.516 7.98 -9.773 1 95 100 SER A C 1
ATOM 831 O O . SER A 1 100 ? -17.141 8.242 -8.742 1 95 100 SER A O 1
ATOM 833 N N . LYS A 1 101 ? -16.203 8.883 -10.641 1 92.56 101 LYS A N 1
ATOM 834 C CA . LYS A 1 101 ? -16.406 10.305 -10.398 1 92.56 101 LYS A CA 1
ATOM 835 C C . LYS A 1 101 ? -17.891 10.641 -10.242 1 92.56 101 LYS A C 1
ATOM 837 O O . LYS A 1 101 ? -18.234 11.656 -9.648 1 92.56 101 LYS A O 1
ATOM 842 N N . GLU A 1 102 ? -18.766 9.75 -10.742 1 93.5 102 GLU A N 1
ATOM 843 C CA . GLU A 1 102 ? -20.203 10.047 -10.742 1 93.5 102 GLU A CA 1
ATOM 844 C C . GLU A 1 102 ? -20.859 9.594 -9.445 1 93.5 102 GLU A C 1
ATOM 846 O O . GLU A 1 102 ? -22.016 9.93 -9.18 1 93.5 102 GLU A O 1
ATOM 851 N N . LEU A 1 103 ? -20.203 8.891 -8.602 1 95.69 103 LEU A N 1
ATOM 852 C CA . LEU A 1 103 ? -20.766 8.453 -7.328 1 95.69 103 LEU A CA 1
ATOM 853 C C . LEU A 1 103 ? -20.953 9.633 -6.383 1 95.69 103 LEU A C 1
ATOM 855 O O . LEU A 1 103 ? -20.078 10.5 -6.285 1 95.69 103 LEU A O 1
ATOM 859 N N . ASN A 1 104 ? -22.109 9.688 -5.727 1 96.25 104 ASN A N 1
ATOM 860 C CA . ASN A 1 104 ? -22.219 10.602 -4.598 1 96.25 104 ASN A CA 1
ATOM 861 C C . ASN A 1 104 ? -21.625 10 -3.324 1 96.25 104 ASN A C 1
ATOM 863 O O . ASN A 1 104 ? -21.141 8.867 -3.34 1 96.25 104 ASN A O 1
ATOM 867 N N . PHE A 1 105 ? -21.625 10.703 -2.279 1 97.81 105 PHE A N 1
ATOM 868 C CA . PHE A 1 105 ? -20.953 10.266 -1.062 1 97.81 105 PHE A CA 1
ATOM 869 C C . PHE A 1 105 ? -21.578 8.977 -0.533 1 97.81 105 PHE A C 1
ATOM 871 O O . PHE A 1 105 ? -20.859 8.031 -0.216 1 97.81 105 PHE A O 1
ATOM 878 N N . ARG A 1 106 ? -22.859 8.961 -0.452 1 98.06 106 ARG A N 1
ATOM 879 C CA . ARG A 1 106 ? -23.562 7.816 0.126 1 98.06 106 ARG A CA 1
ATOM 880 C C . ARG A 1 106 ? -23.297 6.551 -0.682 1 98.06 106 ARG A C 1
ATOM 882 O O . ARG A 1 106 ? -23.094 5.477 -0.112 1 98.06 106 ARG A O 1
ATOM 889 N N . GLU A 1 107 ? -23.312 6.652 -1.952 1 97.94 107 GLU A N 1
ATOM 890 C CA . GLU A 1 107 ? -23.047 5.512 -2.82 1 97.94 107 GLU A CA 1
ATOM 891 C C . GLU A 1 107 ? -21.625 5.012 -2.658 1 97.94 107 GLU A C 1
ATOM 893 O O . GLU A 1 107 ? -21.375 3.807 -2.559 1 97.94 107 GLU A O 1
ATOM 898 N N . ARG A 1 108 ? -20.672 5.949 -2.682 1 98.12 108 ARG A N 1
ATOM 899 C CA . ARG A 1 108 ? -19.266 5.602 -2.504 1 98.12 108 ARG A CA 1
ATOM 900 C C . ARG A 1 108 ? -19.031 4.91 -1.165 1 98.12 108 ARG A C 1
ATOM 902 O O . ARG A 1 108 ? -18.359 3.877 -1.102 1 98.12 108 ARG A O 1
ATOM 909 N N . TYR A 1 109 ? -19.703 5.477 -0.133 1 98.75 109 TYR A N 1
ATOM 910 C CA . TYR A 1 109 ? -19.562 4.898 1.199 1 98.75 109 TYR A CA 1
ATOM 911 C C . TYR A 1 109 ? -20.125 3.488 1.243 1 98.75 109 TYR A C 1
ATOM 913 O O . TYR A 1 109 ? -19.531 2.592 1.852 1 98.75 109 TYR A O 1
ATOM 921 N N . ALA A 1 110 ? -21.203 3.307 0.649 1 98.88 110 ALA A N 1
ATOM 922 C CA . ALA A 1 110 ? -21.859 2 0.69 1 98.88 110 ALA A CA 1
ATOM 923 C C . ALA A 1 110 ? -20.953 0.918 0.104 1 98.88 110 ALA A C 1
ATOM 925 O O . ALA A 1 110 ? -20.859 -0.185 0.647 1 98.88 110 ALA A O 1
ATOM 926 N N . ILE A 1 111 ? -20.328 1.224 -0.961 1 98.81 111 ILE A N 1
ATOM 927 C CA . ILE A 1 111 ? -19.422 0.257 -1.579 1 98.81 111 ILE A CA 1
ATOM 928 C C . ILE A 1 111 ? -18.203 0.043 -0.685 1 98.81 111 ILE A C 1
ATOM 930 O O . ILE A 1 111 ? -17.781 -1.094 -0.466 1 98.81 111 ILE A O 1
ATOM 934 N N . PHE A 1 112 ? -17.688 1.132 -0.166 1 98.94 112 PHE A N 1
ATOM 935 C CA . PHE A 1 112 ? -16.547 1.04 0.735 1 98.94 112 PHE A CA 1
ATOM 936 C C . PHE A 1 112 ? -16.875 0.173 1.943 1 98.94 112 PHE A C 1
ATOM 938 O O . PHE A 1 112 ? -16.078 -0.677 2.342 1 98.94 112 PHE A O 1
ATOM 945 N N . LYS A 1 113 ? -18.016 0.406 2.467 1 98.94 113 LYS A N 1
ATOM 946 C CA . LYS A 1 113 ? -18.484 -0.374 3.613 1 98.94 113 LYS A CA 1
ATOM 947 C C . LYS A 1 113 ? -18.547 -1.861 3.275 1 98.94 113 LYS A C 1
ATOM 949 O O . LYS A 1 113 ? -18.203 -2.707 4.105 1 98.94 113 LYS A O 1
ATOM 954 N N . THR A 1 114 ? -18.984 -2.152 2.1 1 98.81 114 THR A N 1
ATOM 955 C CA . THR A 1 114 ? -19.047 -3.537 1.649 1 98.81 114 THR A CA 1
ATOM 956 C C . THR A 1 114 ? -17.672 -4.18 1.646 1 98.81 114 THR A C 1
ATOM 958 O O . THR A 1 114 ? -17.516 -5.336 2.043 1 98.81 114 THR A O 1
ATOM 961 N N . ILE A 1 115 ? -16.688 -3.465 1.24 1 98.69 115 ILE A N 1
ATOM 962 C CA . ILE A 1 115 ? -15.312 -3.957 1.263 1 98.69 115 ILE A CA 1
ATOM 963 C C . ILE A 1 115 ? -14.906 -4.281 2.697 1 98.69 115 ILE A C 1
ATOM 965 O O . ILE A 1 115 ? -14.445 -5.391 2.986 1 98.69 115 ILE A O 1
ATOM 969 N N . ALA A 1 116 ? -15.117 -3.33 3.58 1 98.81 116 ALA A N 1
ATOM 970 C CA . ALA A 1 116 ? -14.703 -3.49 4.969 1 98.81 116 ALA A CA 1
ATOM 971 C C . ALA A 1 116 ? -15.445 -4.641 5.641 1 98.81 116 ALA A C 1
ATOM 973 O O . ALA A 1 116 ? -14.883 -5.359 6.465 1 98.81 116 ALA A O 1
ATOM 974 N N . TYR A 1 117 ? -16.672 -4.82 5.211 1 98.75 117 TYR A N 1
ATOM 975 C CA . TYR A 1 117 ? -17.547 -5.828 5.816 1 98.75 117 TYR A CA 1
ATOM 976 C C . TYR A 1 117 ? -17.094 -7.234 5.426 1 98.75 117 TYR A C 1
ATOM 978 O O . TYR A 1 117 ? -17 -8.117 6.277 1 98.75 117 TYR A O 1
ATOM 986 N N . HIS A 1 118 ? -16.719 -7.441 4.211 1 97.94 118 HIS A N 1
ATOM 987 C CA . HIS A 1 118 ? -16.531 -8.789 3.689 1 97.94 118 HIS A CA 1
ATOM 988 C C . HIS A 1 118 ? -15.047 -9.141 3.604 1 97.94 118 HIS A C 1
ATOM 990 O O . HIS A 1 118 ? -14.68 -10.32 3.598 1 97.94 118 HIS A O 1
ATOM 996 N N . PHE A 1 119 ? -14.156 -8.188 3.576 1 97.56 119 PHE A N 1
ATOM 997 C CA . PHE A 1 119 ? -12.742 -8.461 3.32 1 97.56 119 PHE A CA 1
ATOM 998 C C . PHE A 1 119 ? -11.875 -7.93 4.457 1 97.56 119 PHE A C 1
ATOM 1000 O O . PHE A 1 119 ? -11.531 -6.742 4.484 1 97.56 119 PHE A O 1
ATOM 1007 N N . LYS A 1 120 ? -11.445 -8.828 5.289 1 97.56 120 LYS A N 1
ATOM 1008 C CA . LYS A 1 120 ? -10.656 -8.461 6.461 1 97.56 120 LYS A CA 1
ATOM 1009 C C . LYS A 1 120 ? -9.203 -8.188 6.09 1 97.56 120 LYS A C 1
ATOM 1011 O O . LYS A 1 120 ? -8.531 -7.387 6.738 1 97.56 120 LYS A O 1
ATOM 1016 N N . SER A 1 121 ? -8.758 -8.773 5.004 1 96.19 121 SER A N 1
ATOM 1017 C CA . SER A 1 121 ? -7.422 -8.445 4.508 1 96.19 121 SER A CA 1
ATOM 1018 C C . SER A 1 121 ? -7.324 -6.977 4.109 1 96.19 121 SER A C 1
ATOM 1020 O O . SER A 1 121 ? -6.27 -6.355 4.266 1 96.19 121 SER A O 1
ATOM 1022 N N . ARG A 1 122 ? -8.43 -6.422 3.609 1 97.44 122 ARG A N 1
ATOM 1023 C CA . ARG A 1 122 ? -8.453 -5.004 3.262 1 97.44 122 ARG A CA 1
ATOM 1024 C C . ARG A 1 122 ? -8.5 -4.133 4.512 1 97.44 122 ARG A C 1
ATOM 1026 O O . ARG A 1 122 ? -7.898 -3.057 4.547 1 97.44 122 ARG A O 1
ATOM 1033 N N . VAL A 1 123 ? -9.164 -4.617 5.512 1 98.5 123 VAL A N 1
ATOM 1034 C CA . VAL A 1 123 ? -9.188 -3.891 6.777 1 98.5 123 VAL A CA 1
ATOM 1035 C C . VAL A 1 123 ? -7.773 -3.83 7.363 1 98.5 123 VAL A C 1
ATOM 1037 O O . VAL A 1 123 ? -7.363 -2.801 7.902 1 98.5 123 VAL A O 1
ATOM 1040 N N . ASP A 1 124 ? -7.051 -4.941 7.258 1 97.94 124 ASP A N 1
ATOM 1041 C CA . ASP A 1 124 ? -5.664 -4.941 7.711 1 97.94 124 ASP A CA 1
ATOM 1042 C C . ASP A 1 124 ? -4.855 -3.846 7.016 1 97.94 124 ASP A C 1
ATOM 1044 O O . ASP A 1 124 ? -4.027 -3.186 7.641 1 97.94 124 ASP A O 1
ATOM 1048 N N . LYS A 1 125 ? -5.121 -3.662 5.75 1 97.31 125 LYS A N 1
ATOM 1049 C CA . LYS A 1 125 ? -4.438 -2.613 4.996 1 97.31 125 LYS A CA 1
ATOM 1050 C C . LYS A 1 125 ? -4.84 -1.228 5.496 1 97.31 125 LYS A C 1
ATOM 1052 O O . LYS A 1 125 ? -4 -0.331 5.598 1 97.31 125 LYS A O 1
ATOM 1057 N N . MET A 1 126 ? -6.07 -1.066 5.809 1 98 126 MET A N 1
ATOM 1058 C CA . MET A 1 126 ? -6.547 0.199 6.355 1 98 126 MET A CA 1
ATOM 1059 C C . MET A 1 126 ? -5.828 0.532 7.66 1 98 126 MET A C 1
ATOM 1061 O O . MET A 1 126 ? -5.359 1.656 7.848 1 98 126 MET A O 1
ATOM 1065 N N . MET A 1 127 ? -5.707 -0.504 8.492 1 98.06 127 MET A N 1
ATOM 1066 C CA . MET A 1 127 ? -5.105 -0.322 9.812 1 98.06 127 MET A CA 1
ATOM 1067 C C . MET A 1 127 ? -3.625 0.031 9.688 1 98.06 127 MET A C 1
ATOM 1069 O O . MET A 1 127 ? -3.068 0.695 10.562 1 98.06 127 MET A O 1
ATOM 1073 N N . ARG A 1 128 ? -3.061 -0.336 8.594 1 96.81 128 ARG A N 1
ATOM 1074 C CA . ARG A 1 128 ? -1.644 -0.081 8.359 1 96.81 128 ARG A CA 1
ATOM 1075 C C . ARG A 1 128 ? -1.44 1.207 7.57 1 96.81 128 ARG A C 1
ATOM 1077 O O . ARG A 1 128 ? -0.306 1.597 7.289 1 96.81 128 ARG A O 1
ATOM 1084 N N . ASN A 1 129 ? -2.535 1.86 7.25 1 96.12 129 ASN A N 1
ATOM 1085 C CA . ASN A 1 129 ? -2.479 3.059 6.418 1 96.12 129 ASN A CA 1
ATOM 1086 C C . ASN A 1 129 ? -1.85 2.768 5.059 1 96.12 129 ASN A C 1
ATOM 1088 O O . ASN A 1 129 ? -0.976 3.508 4.605 1 96.12 129 ASN A O 1
ATOM 1092 N N . GLU A 1 130 ? -2.332 1.673 4.496 1 94 130 GLU A N 1
ATOM 1093 C CA . GLU A 1 130 ? -1.85 1.243 3.188 1 94 130 GLU A CA 1
ATOM 1094 C C . GLU A 1 130 ? -3.008 0.977 2.232 1 94 130 GLU A C 1
ATOM 1096 O O . GLU A 1 130 ? -4.039 0.434 2.635 1 94 130 GLU A O 1
ATOM 1101 N N . GLY A 1 131 ? -2.82 1.43 1.069 1 91.62 131 GLY A N 1
ATOM 1102 C CA . GLY A 1 131 ? -3.77 1.044 0.037 1 91.62 131 GLY A CA 1
ATOM 1103 C C . GLY A 1 131 ? -5.094 1.779 0.138 1 91.62 131 GLY A C 1
ATOM 1104 O O . GLY A 1 131 ? -6.094 1.353 -0.445 1 91.62 131 GLY A O 1
ATOM 1105 N N . LEU A 1 132 ? -5.133 2.875 0.858 1 94.94 132 LEU A N 1
ATOM 1106 C CA . LEU A 1 132 ? -6.383 3.576 1.133 1 94.94 132 LEU A CA 1
ATOM 1107 C C . LEU A 1 132 ? -6.789 4.449 -0.052 1 94.94 132 LEU A C 1
ATOM 1109 O O . LEU A 1 132 ? -7.977 4.676 -0.281 1 94.94 132 LEU A O 1
ATOM 1113 N N . VAL A 1 133 ? -5.809 4.848 -0.804 1 95.44 133 VAL A N 1
ATOM 1114 C CA . VAL A 1 133 ? -6.055 5.809 -1.872 1 95.44 133 VAL A CA 1
ATOM 1115 C C . VAL A 1 133 ? -7.066 5.234 -2.861 1 95.44 133 VAL A C 1
ATOM 1117 O O . VAL A 1 133 ? -8.141 5.805 -3.061 1 95.44 133 VAL A O 1
ATOM 1120 N N . THR A 1 134 ? -6.75 4.109 -3.361 1 95.44 134 THR A N 1
ATOM 1121 C CA . THR A 1 134 ? -7.625 3.496 -4.355 1 95.44 134 THR A CA 1
ATOM 1122 C C . THR A 1 134 ? -8.922 3.025 -3.711 1 95.44 134 THR A C 1
ATOM 1124 O O . THR A 1 134 ? -9.992 3.117 -4.32 1 95.44 134 THR A O 1
ATOM 1127 N N . MET A 1 135 ? -8.867 2.537 -2.52 1 97.75 135 MET A N 1
ATOM 1128 C CA . MET A 1 135 ? -10.055 2.037 -1.832 1 97.75 135 MET A CA 1
ATOM 1129 C C . MET A 1 135 ? -11.078 3.148 -1.64 1 97.75 135 MET A C 1
ATOM 1131 O O . MET A 1 135 ? -12.289 2.906 -1.72 1 97.75 135 MET A O 1
ATOM 1135 N N . ILE A 1 136 ? -10.562 4.309 -1.381 1 98 136 ILE A N 1
ATOM 1136 C CA . ILE A 1 136 ? -11.453 5.441 -1.14 1 98 136 ILE A CA 1
ATOM 1137 C C . ILE A 1 136 ? -11.898 6.043 -2.471 1 98 136 ILE A C 1
ATOM 1139 O O . ILE A 1 136 ? -13.086 6.305 -2.676 1 98 136 ILE A O 1
ATOM 1143 N N . ALA A 1 137 ? -10.992 6.199 -3.385 1 97.56 137 ALA A N 1
ATOM 1144 C CA . ALA A 1 137 ? -11.266 6.887 -4.645 1 97.56 137 ALA A CA 1
ATOM 1145 C C . ALA A 1 137 ? -12.125 6.031 -5.562 1 97.56 137 ALA A C 1
ATOM 1147 O O . ALA A 1 137 ? -13.047 6.539 -6.211 1 97.56 137 ALA A O 1
ATOM 1148 N N . ASN A 1 138 ? -11.828 4.801 -5.656 1 97.88 138 ASN A N 1
ATOM 1149 C CA . ASN A 1 138 ? -12.555 3.877 -6.523 1 97.88 138 ASN A CA 1
ATOM 1150 C C . ASN A 1 138 ? -12.836 2.553 -5.816 1 97.88 138 ASN A C 1
ATOM 1152 O O . ASN A 1 138 ? -12.297 1.514 -6.199 1 97.88 138 ASN A O 1
ATOM 1156 N N . PRO A 1 139 ? -13.781 2.639 -4.855 1 98.25 139 PRO A N 1
ATOM 1157 C CA . PRO A 1 139 ? -14.07 1.432 -4.078 1 98.25 139 PRO A CA 1
ATOM 1158 C C . PRO A 1 139 ? -14.672 0.313 -4.926 1 98.25 139 PRO A C 1
ATOM 1160 O O . PRO A 1 139 ? -14.523 -0.865 -4.59 1 98.25 139 PRO A O 1
ATOM 1163 N N . GLN A 1 140 ? -15.273 0.636 -6.062 1 97.94 140 GLN A N 1
ATOM 1164 C CA . GLN A 1 140 ? -15.82 -0.386 -6.949 1 97.94 140 GLN A CA 1
ATOM 1165 C C . GLN A 1 140 ? -14.719 -1.276 -7.512 1 97.94 140 GLN A C 1
ATOM 1167 O O . GLN A 1 140 ? -14.867 -2.5 -7.566 1 97.94 140 GLN A O 1
ATOM 1172 N N . GLU A 1 141 ? -13.75 -0.61 -7.879 1 97.44 141 GLU A N 1
ATOM 1173 C CA . GLU A 1 141 ? -12.617 -1.362 -8.406 1 97.44 141 GLU A CA 1
ATOM 1174 C C . GLU A 1 141 ? -11.992 -2.242 -7.332 1 97.44 141 GLU A C 1
ATOM 1176 O O . GLU A 1 141 ? -11.625 -3.391 -7.598 1 97.44 141 GLU A O 1
ATOM 1181 N N . THR A 1 142 ? -11.812 -1.706 -6.18 1 97.44 142 THR A N 1
ATOM 1182 C CA . THR A 1 142 ? -11.242 -2.475 -5.078 1 97.44 142 THR A CA 1
ATOM 1183 C C . THR A 1 142 ? -12.109 -3.682 -4.75 1 97.44 142 THR A C 1
ATOM 1185 O O . THR A 1 142 ? -11.602 -4.781 -4.523 1 97.44 142 THR A O 1
ATOM 1188 N N . LEU A 1 143 ? -13.383 -3.465 -4.754 1 97.5 143 LEU A N 1
ATOM 1189 C CA . LEU A 1 143 ? -14.312 -4.551 -4.461 1 97.5 143 LEU A CA 1
ATOM 1190 C C . LEU A 1 143 ? -14.227 -5.641 -5.523 1 97.5 143 LEU A C 1
ATOM 1192 O O . LEU A 1 143 ? -14.141 -6.828 -5.199 1 97.5 143 LEU A O 1
ATOM 1196 N N . ARG A 1 144 ? -14.227 -5.215 -6.719 1 96.56 144 ARG A N 1
ATOM 1197 C CA . ARG A 1 144 ? -14.117 -6.156 -7.828 1 96.56 144 ARG A CA 1
ATOM 1198 C C . ARG A 1 144 ? -12.812 -6.934 -7.762 1 96.56 144 ARG A C 1
ATOM 1200 O O . ARG A 1 144 ? -12.797 -8.156 -7.934 1 96.56 144 ARG A O 1
ATOM 1207 N N . ALA A 1 145 ? -11.789 -6.188 -7.539 1 95.81 145 ALA A N 1
ATOM 1208 C CA . ALA A 1 145 ? -10.477 -6.82 -7.469 1 95.81 145 ALA A CA 1
ATOM 1209 C C . ALA A 1 145 ? -10.398 -7.805 -6.309 1 95.81 145 ALA A C 1
ATOM 1211 O O . ALA A 1 145 ? -9.789 -8.867 -6.426 1 95.81 145 ALA A O 1
ATOM 1212 N N . SER A 1 146 ? -10.961 -7.469 -5.168 1 95.5 146 SER A N 1
ATOM 1213 C CA . SER A 1 146 ? -10.945 -8.344 -4 1 95.5 146 SER A CA 1
ATOM 1214 C C . SER A 1 146 ? -11.672 -9.656 -4.281 1 95.5 146 SER A C 1
ATOM 1216 O O . SER A 1 146 ? -11.188 -10.727 -3.91 1 95.5 146 SER A O 1
ATOM 1218 N N . ARG A 1 147 ? -12.703 -9.602 -4.961 1 94.44 147 ARG A N 1
ATOM 1219 C CA . ARG A 1 147 ? -13.461 -10.797 -5.293 1 94.44 147 ARG A CA 1
ATOM 1220 C C . ARG A 1 147 ? -12.766 -11.602 -6.387 1 94.44 147 ARG A C 1
ATOM 1222 O O . ARG A 1 147 ? -12.742 -12.836 -6.34 1 94.44 147 ARG A O 1
ATOM 1229 N N . GLY A 1 148 ? -12.211 -10.914 -7.316 1 92.06 148 GLY A N 1
ATOM 1230 C CA . GLY A 1 148 ? -11.508 -11.578 -8.406 1 92.06 148 GLY A CA 1
ATOM 1231 C C . GLY A 1 148 ? -10.219 -12.25 -7.969 1 92.06 148 GLY A C 1
ATOM 1232 O O . GLY A 1 148 ? -9.828 -13.273 -8.531 1 92.06 148 GLY A O 1
ATOM 1233 N N . ASN A 1 149 ? -9.578 -11.719 -6.984 1 90.88 149 ASN A N 1
ATOM 1234 C CA . ASN A 1 149 ? -8.281 -12.195 -6.52 1 90.88 149 ASN A CA 1
ATOM 1235 C C . ASN A 1 149 ? -8.398 -13.562 -5.844 1 90.88 149 ASN A C 1
ATOM 1237 O O . ASN A 1 149 ? -7.461 -14.359 -5.883 1 90.88 149 ASN A O 1
ATOM 1241 N N . ARG A 1 150 ? -9.469 -13.82 -5.262 1 83.94 150 ARG A N 1
ATOM 1242 C CA . ARG A 1 150 ? -9.641 -15.086 -4.547 1 83.94 150 ARG A CA 1
ATOM 1243 C C . ARG A 1 150 ? -9.391 -16.281 -5.465 1 83.94 150 ARG A C 1
ATOM 1245 O O . ARG A 1 150 ? -8.539 -17.125 -5.18 1 83.94 150 ARG A O 1
ATOM 1252 N N . ASN A 1 151 ? -10.023 -16.391 -6.598 1 83.94 151 ASN A N 1
ATOM 1253 C CA . ASN A 1 151 ? -9.867 -17.5 -7.523 1 83.94 151 ASN A CA 1
ATOM 1254 C C . ASN A 1 151 ? -8.523 -17.453 -8.242 1 83.94 151 ASN A C 1
ATOM 1256 O O . ASN A 1 151 ? -7.895 -18.484 -8.469 1 83.94 151 ASN A O 1
ATOM 1260 N N . GLN A 1 152 ? -8.141 -16.266 -8.523 1 91.44 152 GLN A N 1
ATOM 1261 C CA . GLN A 1 152 ? -6.883 -16.109 -9.242 1 91.44 152 GLN A CA 1
ATOM 1262 C C . GLN A 1 152 ? -5.695 -16.531 -8.383 1 91.44 152 GLN A C 1
ATOM 1264 O O . GLN A 1 152 ? -4.758 -17.156 -8.867 1 91.44 152 GLN A O 1
ATOM 1269 N N . ASN A 1 153 ? -5.746 -16.203 -7.141 1 89.62 153 ASN A N 1
ATOM 1270 C CA . ASN A 1 153 ? -4.656 -16.547 -6.23 1 89.62 153 ASN A CA 1
ATOM 1271 C C . ASN A 1 153 ? -4.582 -18.047 -5.98 1 89.62 153 ASN A C 1
ATOM 1273 O O . ASN A 1 153 ? -3.492 -18.594 -5.809 1 89.62 153 ASN A O 1
ATOM 1277 N N . ASP A 1 154 ? -5.711 -18.672 -5.957 1 87.69 154 ASP A N 1
ATOM 1278 C CA . ASP A 1 154 ? -5.723 -20.125 -5.793 1 87.69 154 ASP A CA 1
ATOM 1279 C C . ASP A 1 154 ? -5.082 -20.812 -6.992 1 87.69 154 ASP A C 1
ATOM 1281 O O . ASP A 1 154 ? -4.297 -21.75 -6.832 1 87.69 154 ASP A O 1
ATOM 1285 N N . LEU A 1 155 ? -5.43 -20.344 -8.141 1 88.06 155 LEU A N 1
ATOM 1286 C CA . LEU A 1 155 ? -4.863 -20.906 -9.359 1 88.06 155 LEU A CA 1
ATOM 1287 C C . LEU A 1 155 ? -3.359 -20.656 -9.43 1 88.06 155 LEU A C 1
ATOM 1289 O O . LEU A 1 155 ? -2.598 -21.531 -9.844 1 88.06 155 LEU A O 1
ATOM 1293 N N . ARG A 1 156 ? -3.002 -19.547 -9.047 1 92 156 ARG A N 1
ATOM 1294 C CA . ARG A 1 156 ? -1.587 -19.188 -9.047 1 92 156 ARG A CA 1
ATOM 1295 C C . ARG A 1 156 ? -0.803 -20.062 -8.078 1 92 156 ARG A C 1
ATOM 1297 O O . ARG A 1 156 ? 0.304 -20.5 -8.391 1 92 156 ARG A O 1
ATOM 1304 N N . GLN A 1 157 ? -1.366 -20.25 -6.969 1 90.56 157 GLN A N 1
ATOM 1305 C CA . GLN A 1 157 ? -0.713 -21.078 -5.969 1 90.56 157 GLN A CA 1
ATOM 1306 C C . GLN A 1 157 ? -0.552 -22.516 -6.477 1 90.56 157 GLN A C 1
ATOM 1308 O O . GLN A 1 157 ? 0.465 -23.156 -6.211 1 90.56 157 GLN A O 1
ATOM 1313 N N . GLU A 1 158 ? -1.562 -22.953 -7.109 1 90.06 158 GLU A N 1
ATOM 1314 C CA . GLU A 1 158 ? -1.477 -24.281 -7.695 1 90.06 158 GLU A CA 1
ATOM 1315 C C . GLU A 1 158 ? -0.378 -24.359 -8.758 1 90.06 158 GLU A C 1
ATOM 1317 O O . GLU A 1 158 ? 0.392 -25.312 -8.797 1 90.06 158 GLU A O 1
ATOM 1322 N N . CYS A 1 159 ? -0.312 -23.422 -9.57 1 93.19 159 CYS A N 1
ATOM 1323 C CA . CYS A 1 159 ? 0.717 -23.328 -10.602 1 93.19 159 CYS A CA 1
ATOM 1324 C C . CYS A 1 159 ? 2.109 -23.312 -9.984 1 93.19 159 CYS A C 1
ATOM 1326 O O . CYS A 1 159 ? 3.014 -24 -10.469 1 93.19 159 CYS A O 1
ATOM 1328 N N . LEU A 1 160 ? 2.242 -22.594 -9.016 1 94.88 160 LEU A N 1
ATOM 1329 C CA . LEU A 1 160 ? 3.521 -22.5 -8.32 1 94.88 160 LEU A CA 1
ATOM 1330 C C . LEU A 1 160 ? 3.912 -23.844 -7.715 1 94.88 160 LEU A C 1
ATOM 1332 O O . LEU A 1 160 ? 5.086 -24.234 -7.746 1 94.88 160 LEU A O 1
ATOM 1336 N N . TYR A 1 161 ? 2.951 -24.453 -7.133 1 93.5 161 TYR A N 1
ATOM 1337 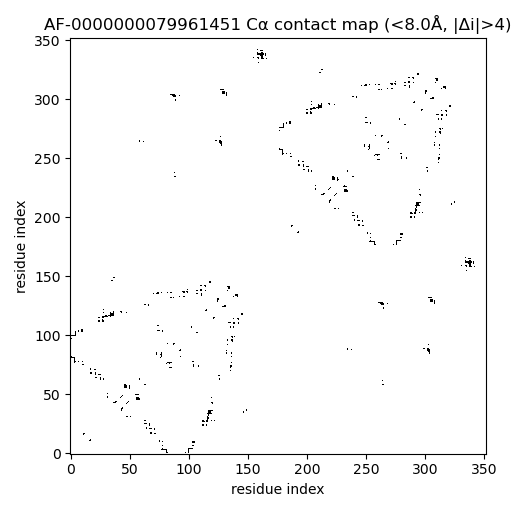C CA . TYR A 1 161 ? 3.205 -25.766 -6.551 1 93.5 161 TYR A CA 1
ATOM 1338 C C . TYR A 1 161 ? 3.721 -26.75 -7.602 1 93.5 161 TYR A C 1
ATOM 1340 O O . TYR A 1 161 ? 4.703 -27.453 -7.371 1 93.5 161 TYR A O 1
ATOM 1348 N N . ILE A 1 162 ? 3.107 -26.719 -8.688 1 93.56 162 ILE A N 1
ATOM 1349 C CA . ILE A 1 162 ? 3.5 -27.594 -9.781 1 93.56 162 ILE A CA 1
ATOM 1350 C C . ILE A 1 162 ? 4.902 -27.219 -10.266 1 93.56 162 ILE A C 1
ATOM 1352 O O . ILE A 1 162 ? 5.754 -28.094 -10.445 1 93.56 162 ILE A O 1
ATOM 1356 N N . GLY A 1 163 ? 5.098 -26.016 -10.461 1 93.81 163 GLY A N 1
ATOM 1357 C CA . GLY A 1 163 ? 6.395 -25.547 -10.922 1 93.81 163 GLY A CA 1
ATOM 1358 C C . GLY A 1 163 ? 7.523 -25.891 -9.969 1 93.81 163 GLY A C 1
ATOM 1359 O O . GLY A 1 163 ? 8.609 -26.281 -10.398 1 93.81 163 GLY A O 1
ATOM 1360 N N . ARG A 1 164 ? 7.277 -25.703 -8.734 1 93.88 164 ARG A N 1
ATOM 1361 C CA . ARG A 1 164 ? 8.289 -25.984 -7.719 1 93.88 164 ARG A CA 1
ATOM 1362 C C . ARG A 1 164 ? 8.625 -27.469 -7.684 1 93.88 164 ARG A C 1
ATOM 1364 O O . ARG A 1 164 ? 9.789 -27.844 -7.543 1 93.88 164 ARG A O 1
ATOM 1371 N N . ASN A 1 165 ? 7.664 -28.281 -7.734 1 91.94 165 ASN A N 1
ATOM 1372 C CA . ASN A 1 165 ? 7.883 -29.734 -7.738 1 91.94 165 ASN A CA 1
ATOM 1373 C C . ASN A 1 165 ? 8.672 -30.172 -8.969 1 91.94 165 ASN A C 1
ATOM 1375 O O . ASN A 1 165 ? 9.539 -31.047 -8.875 1 91.94 165 ASN A O 1
ATOM 1379 N N . HIS A 1 166 ? 8.383 -29.609 -10.016 1 89.69 166 HIS A N 1
ATOM 1380 C CA . HIS A 1 166 ? 9.109 -29.938 -11.234 1 89.69 166 HIS A CA 1
ATOM 1381 C C . HIS A 1 166 ? 10.57 -29.5 -11.148 1 89.69 166 HIS A C 1
ATOM 1383 O O . HIS A 1 166 ? 11.461 -30.234 -11.586 1 89.69 166 HIS A O 1
ATOM 1389 N N . MET A 1 167 ? 10.766 -28.391 -10.672 1 89.19 167 MET A N 1
ATOM 1390 C CA . MET A 1 167 ? 12.133 -27.891 -10.531 1 89.19 167 MET A CA 1
ATOM 1391 C C . MET A 1 167 ? 12.938 -28.766 -9.586 1 89.19 167 MET A C 1
ATOM 1393 O O . MET A 1 167 ? 14.125 -29.016 -9.828 1 89.19 167 MET A O 1
ATOM 1397 N N . ASN A 1 168 ? 12.25 -29.172 -8.547 1 89.31 168 ASN A N 1
ATOM 1398 C CA . ASN A 1 168 ? 12.922 -30.047 -7.59 1 89.31 168 ASN A CA 1
ATOM 1399 C C . ASN A 1 168 ? 13.25 -31.406 -8.203 1 89.31 168 ASN A C 1
ATOM 1401 O O . ASN A 1 168 ? 14.312 -31.969 -7.949 1 89.31 168 ASN A O 1
ATOM 1405 N N . GLU A 1 169 ? 12.383 -31.875 -8.938 1 87.88 169 GLU A N 1
ATOM 1406 C CA . GLU A 1 169 ? 12.602 -33.156 -9.609 1 87.88 169 GLU A CA 1
ATOM 1407 C C . GLU A 1 169 ? 13.75 -33.062 -10.617 1 87.88 169 GLU A C 1
ATOM 1409 O O . GLU A 1 169 ? 14.562 -34 -10.727 1 87.88 169 GLU A O 1
ATOM 1414 N N . GLU A 1 170 ? 13.781 -32.031 -11.344 1 83.81 170 GLU A N 1
ATOM 1415 C CA . GLU A 1 170 ? 14.844 -31.828 -12.32 1 83.81 170 GLU A CA 1
ATOM 1416 C C . GLU A 1 170 ? 16.203 -31.703 -11.633 1 83.81 170 GLU A C 1
ATOM 1418 O O . GLU A 1 170 ? 17.219 -32.188 -12.141 1 83.81 170 GLU A O 1
ATOM 1423 N N . ARG A 1 171 ? 16.234 -31.094 -10.539 1 86.5 171 ARG A N 1
ATOM 1424 C CA . ARG A 1 171 ? 17.484 -30.953 -9.789 1 86.5 171 ARG A CA 1
ATOM 1425 C C . ARG A 1 171 ? 17.969 -32.281 -9.266 1 86.5 171 ARG A C 1
ATOM 1427 O O . ARG A 1 171 ? 19.172 -32.562 -9.266 1 86.5 171 ARG A O 1
ATOM 1434 N N . GLU A 1 172 ? 17.031 -33.094 -8.828 1 88.25 172 GLU A N 1
ATOM 1435 C CA . GLU A 1 172 ? 17.375 -34.406 -8.336 1 88.25 172 GLU A CA 1
ATOM 1436 C C . GLU A 1 172 ? 17.859 -35.312 -9.469 1 88.25 172 GLU A C 1
ATOM 1438 O O . GLU A 1 172 ? 18.781 -36.094 -9.281 1 88.25 172 GLU A O 1
ATOM 1443 N N . ARG A 1 173 ? 17.328 -35.125 -10.617 1 88.94 173 ARG A N 1
ATOM 1444 C CA . ARG A 1 173 ? 17.734 -35.906 -11.773 1 88.94 173 ARG A CA 1
ATOM 1445 C C . ARG A 1 173 ? 19.141 -35.531 -12.227 1 88.94 173 ARG A C 1
ATOM 1447 O O . ARG A 1 173 ? 19.906 -36.375 -12.672 1 88.94 173 ARG A O 1
ATOM 1454 N N . GLN A 1 174 ? 19.5 -34.344 -12.133 1 85.81 174 GLN A N 1
ATOM 1455 C CA . GLN A 1 174 ? 20.828 -33.875 -12.547 1 85.81 174 GLN A CA 1
ATOM 1456 C C . GLN A 1 174 ? 21.906 -34.281 -11.539 1 85.81 174 GLN A C 1
ATOM 1458 O O . GLN A 1 174 ? 23.078 -34.406 -11.891 1 85.81 174 GLN A O 1
ATOM 1463 N N . GLU A 1 175 ? 21.531 -34.469 -10.367 1 81.94 175 GLU A N 1
ATOM 1464 C CA . GLU A 1 175 ? 22.469 -34.906 -9.344 1 81.94 175 GLU A CA 1
ATOM 1465 C C . GLU A 1 175 ? 22.672 -36.438 -9.383 1 81.94 175 GLU A C 1
ATOM 1467 O O . GLU A 1 175 ? 23.625 -36.969 -8.812 1 81.94 175 GLU A O 1
ATOM 1472 N N . GLU A 1 176 ? 21.891 -37.125 -10.031 1 74.94 176 GLU A N 1
ATOM 1473 C CA . GLU A 1 176 ? 22.094 -38.562 -10.258 1 74.94 176 GLU A CA 1
ATOM 1474 C C . GLU A 1 176 ? 22.953 -38.812 -11.492 1 74.94 176 GLU A C 1
ATOM 1476 O O . GLU A 1 176 ? 23.812 -39.688 -11.484 1 74.94 176 GLU A O 1
ATOM 1481 N N . GLU B 1 1 ? 7.906 1.759 24.234 1 42.88 1 GLU B N 1
ATOM 1482 C CA . GLU B 1 1 ? 7.426 2.893 23.453 1 42.88 1 GLU B CA 1
ATOM 1483 C C . GLU B 1 1 ? 8.562 3.561 22.688 1 42.88 1 GLU B C 1
ATOM 1485 O O . GLU B 1 1 ? 9.703 3.6 23.156 1 42.88 1 GLU B O 1
ATOM 1490 N N . TRP B 1 2 ? 8.391 3.551 21.312 1 46.88 2 TRP B N 1
ATOM 1491 C CA . TRP B 1 2 ? 9.391 4.25 20.5 1 46.88 2 TRP B CA 1
ATOM 1492 C C . TRP B 1 2 ? 9.617 5.66 21.031 1 46.88 2 TRP B C 1
ATOM 1494 O O . TRP B 1 2 ? 8.664 6.414 21.25 1 46.88 2 TRP B O 1
ATOM 1504 N N . ARG B 1 3 ? 10.688 5.863 21.812 1 54.03 3 ARG B N 1
ATOM 1505 C CA . ARG B 1 3 ? 11.07 7.215 22.203 1 54.03 3 ARG B CA 1
ATOM 1506 C C . ARG B 1 3 ? 12.07 7.805 21.219 1 54.03 3 ARG B C 1
ATOM 1508 O O . ARG B 1 3 ? 13 7.121 20.797 1 54.03 3 ARG B O 1
ATOM 1515 N N . CYS B 1 4 ? 11.719 8.992 20.625 1 56.69 4 CYS B N 1
ATOM 1516 C CA . CYS B 1 4 ? 12.625 9.727 19.75 1 56.69 4 CYS B CA 1
ATOM 1517 C C . CYS B 1 4 ? 14.008 9.859 20.375 1 56.69 4 CYS B C 1
ATOM 1519 O O . CYS B 1 4 ? 14.133 9.922 21.609 1 56.69 4 CYS B O 1
ATOM 1521 N N . PRO B 1 5 ? 15.016 9.516 19.562 1 54.47 5 PRO B N 1
ATOM 1522 C CA . PRO B 1 5 ? 16.344 9.672 20.172 1 54.47 5 PRO B CA 1
ATOM 1523 C C . PRO B 1 5 ? 16.5 10.977 20.953 1 54.47 5 PRO B C 1
ATOM 1525 O O . PRO B 1 5 ? 15.992 12.016 20.516 1 54.47 5 PRO B O 1
ATOM 1528 N N . LYS B 1 6 ? 16.75 10.875 22.203 1 57.81 6 LYS B N 1
ATOM 1529 C CA . LYS B 1 6 ? 17.047 11.938 23.156 1 57.81 6 LYS B CA 1
ATOM 1530 C C . LYS B 1 6 ? 18.156 12.844 22.641 1 57.81 6 LYS B C 1
ATOM 1532 O O . LYS B 1 6 ? 19.297 12.398 22.469 1 57.81 6 LYS B O 1
ATOM 1537 N N . GLN B 1 7 ? 17.812 13.828 21.594 1 73.81 7 GLN B N 1
ATOM 1538 C CA . GLN B 1 7 ? 18.609 14.984 21.219 1 73.81 7 GLN B CA 1
ATOM 1539 C C . GLN B 1 7 ? 19.219 14.812 19.828 1 73.81 7 GLN B C 1
ATOM 1541 O O . GLN B 1 7 ? 20.422 14.906 19.656 1 73.81 7 GLN B O 1
ATOM 1546 N N . ASP B 1 8 ? 18.469 14.461 18.891 1 88.38 8 ASP B N 1
ATOM 1547 C CA . ASP B 1 8 ? 18.938 14.32 17.531 1 88.38 8 ASP B CA 1
ATOM 1548 C C . ASP B 1 8 ? 19.172 15.68 16.875 1 88.38 8 ASP B C 1
ATOM 1550 O O . ASP B 1 8 ? 18.234 16.312 16.391 1 88.38 8 ASP B O 1
ATOM 1554 N N . ARG B 1 9 ? 20.438 16.141 16.828 1 91.06 9 ARG B N 1
ATOM 1555 C CA . ARG B 1 9 ? 20.812 17.453 16.297 1 91.06 9 ARG B CA 1
ATOM 1556 C C . ARG B 1 9 ? 20.719 17.469 14.773 1 91.06 9 ARG B C 1
ATOM 1558 O O . ARG B 1 9 ? 20.797 18.531 14.156 1 91.06 9 ARG B O 1
ATOM 1565 N N . THR B 1 10 ? 20.5 16.312 14.219 1 95.31 10 THR B N 1
ATOM 1566 C CA . THR B 1 10 ? 20.531 16.234 12.758 1 95.31 10 THR B CA 1
ATOM 1567 C C . THR B 1 10 ? 19.141 16.516 12.18 1 95.31 10 THR B C 1
ATOM 1569 O O . THR B 1 10 ? 18.984 16.641 10.961 1 95.31 10 THR B O 1
ATOM 1572 N N . ILE B 1 11 ? 18.172 16.781 12.992 1 97 11 ILE B N 1
ATOM 1573 C CA . ILE B 1 11 ? 16.812 17.062 12.531 1 97 11 ILE B CA 1
ATOM 1574 C C . ILE B 1 11 ? 16.734 18.469 11.95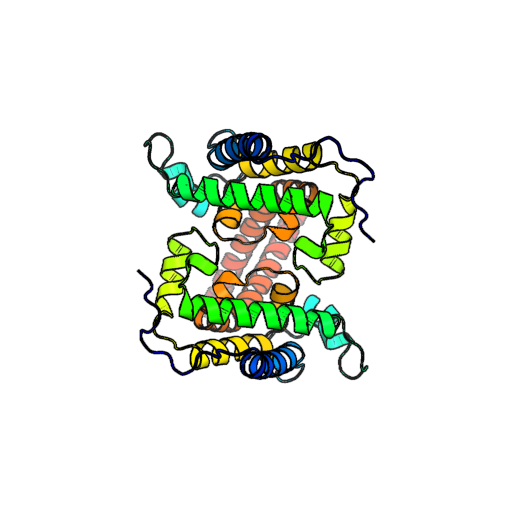3 1 97 11 ILE B C 1
ATOM 1576 O O . ILE B 1 11 ? 17.078 19.438 12.641 1 97 11 ILE B O 1
ATOM 1580 N N . PRO B 1 12 ? 16.359 18.531 10.672 1 97.31 12 PRO B N 1
ATOM 1581 C CA . PRO B 1 12 ? 16.156 19.875 10.164 1 97.31 12 PRO B CA 1
ATOM 1582 C C . PRO B 1 12 ? 15.008 20.609 10.875 1 97.31 12 PRO B C 1
ATOM 1584 O O . PRO B 1 12 ? 13.938 20.016 11.086 1 97.31 12 PRO B O 1
ATOM 1587 N N . ARG B 1 13 ? 15.164 21.906 11.125 1 94.06 13 ARG B N 1
ATOM 1588 C CA . ARG B 1 13 ? 14.203 22.594 11.977 1 94.06 13 ARG B CA 1
ATOM 1589 C C . ARG B 1 13 ? 13.555 23.766 11.242 1 94.06 13 ARG B C 1
ATOM 1591 O O . ARG B 1 13 ? 12.531 24.297 11.68 1 94.06 13 ARG B O 1
ATOM 1598 N N . THR B 1 14 ? 14.141 24.172 10.156 1 96.25 14 THR B N 1
ATOM 1599 C CA . THR B 1 14 ? 13.602 25.281 9.398 1 96.25 14 THR B CA 1
ATOM 1600 C C . THR B 1 14 ? 13.234 24.859 7.98 1 96.25 14 THR B C 1
ATOM 1602 O O . THR B 1 14 ? 13.711 23.828 7.5 1 96.25 14 THR B O 1
ATOM 1605 N N . ASN B 1 15 ? 12.375 25.625 7.367 1 96.19 15 ASN B N 1
ATOM 1606 C CA . ASN B 1 15 ? 12.008 25.359 5.98 1 96.19 15 ASN B CA 1
ATOM 1607 C C . ASN B 1 15 ? 13.227 25.391 5.066 1 96.19 15 ASN B C 1
ATOM 1609 O O . ASN B 1 15 ? 13.297 24.656 4.086 1 96.19 15 ASN B O 1
ATOM 1613 N N . GLU B 1 16 ? 14.156 26.266 5.398 1 97.06 16 GLU B N 1
ATOM 1614 C CA . GLU B 1 16 ? 15.367 26.375 4.594 1 97.06 16 GLU B CA 1
ATOM 1615 C C . GLU B 1 16 ? 16.188 25.094 4.648 1 97.06 16 GLU B C 1
ATOM 1617 O O . GLU B 1 16 ? 16.672 24.609 3.621 1 97.06 16 GLU B O 1
ATOM 1622 N N . THR B 1 17 ? 16.297 24.594 5.855 1 97.25 17 THR B N 1
ATOM 1623 C CA . THR B 1 17 ? 17.078 23.359 6.004 1 97.25 17 THR B CA 1
ATOM 1624 C C . THR B 1 17 ? 16.312 22.172 5.434 1 97.25 17 THR B C 1
ATOM 1626 O O . THR B 1 17 ? 16.906 21.266 4.84 1 97.25 17 THR B O 1
ATOM 1629 N N . LYS B 1 18 ? 15.008 22.141 5.586 1 98.31 18 LYS B N 1
ATOM 1630 C CA . LYS B 1 18 ? 14.195 21.094 4.977 1 98.31 18 LYS B CA 1
ATOM 1631 C C . LYS B 1 18 ? 14.305 21.125 3.453 1 98.31 18 LYS B C 1
ATOM 1633 O O . LYS B 1 18 ? 14.352 20.078 2.805 1 98.31 18 LYS B O 1
ATOM 1638 N N . ALA B 1 19 ? 14.359 22.328 2.922 1 98.5 19 ALA B N 1
ATOM 1639 C CA . ALA B 1 19 ? 14.414 22.5 1.474 1 98.5 19 ALA B CA 1
ATOM 1640 C C . ALA B 1 19 ? 15.664 21.859 0.888 1 98.5 19 ALA B C 1
ATOM 1642 O O . ALA B 1 19 ? 15.641 21.344 -0.235 1 98.5 19 ALA B O 1
ATOM 1643 N N . VAL B 1 20 ? 16.75 21.859 1.626 1 98.5 20 VAL B N 1
ATOM 1644 C CA . VAL B 1 20 ? 17.984 21.219 1.182 1 98.5 20 VAL B CA 1
ATOM 1645 C C . VAL B 1 20 ? 17.75 19.719 1.005 1 98.5 20 VAL B C 1
ATOM 1647 O O . VAL B 1 20 ? 18.125 19.141 -0.02 1 98.5 20 VAL B O 1
ATOM 1650 N N . TYR B 1 21 ? 17.109 19.094 2.006 1 98.75 21 TYR B N 1
ATOM 1651 C CA . TYR B 1 21 ? 16.781 17.672 1.919 1 98.75 21 TYR B CA 1
ATOM 1652 C C . TYR B 1 21 ? 15.789 17.406 0.801 1 98.75 21 TYR B C 1
ATOM 1654 O O . TYR B 1 21 ? 15.883 16.391 0.106 1 98.75 21 TYR B O 1
ATOM 1662 N N . VAL B 1 22 ? 14.844 18.312 0.655 1 98.88 22 VAL B N 1
ATOM 1663 C CA . VAL B 1 22 ? 13.828 18.141 -0.379 1 98.88 22 VAL B CA 1
ATOM 1664 C C . VAL B 1 22 ? 14.492 18.125 -1.755 1 98.88 22 VAL B C 1
ATOM 1666 O O . VAL B 1 22 ? 14.227 17.234 -2.566 1 98.88 22 VAL B O 1
ATOM 1669 N N . ARG B 1 23 ? 15.383 19.062 -2.051 1 98.69 23 ARG B N 1
ATOM 1670 C CA . ARG B 1 23 ? 16.078 19.109 -3.334 1 98.69 23 ARG B CA 1
ATOM 1671 C C . ARG B 1 23 ? 16.922 17.859 -3.553 1 98.69 23 ARG B C 1
ATOM 1673 O O . ARG B 1 23 ? 16.953 17.312 -4.656 1 98.69 23 ARG B O 1
ATOM 1680 N N . ASP B 1 24 ? 17.562 17.469 -2.516 1 98.81 24 ASP B N 1
ATOM 1681 C CA . ASP B 1 24 ? 18.391 16.266 -2.574 1 98.81 24 ASP B CA 1
ATOM 1682 C C . ASP B 1 24 ? 17.531 15.039 -2.865 1 98.81 24 ASP B C 1
ATOM 1684 O O . ASP B 1 24 ? 17.906 14.195 -3.68 1 98.81 24 ASP B O 1
ATOM 1688 N N . LEU B 1 25 ? 16.391 14.93 -2.225 1 98.88 25 LEU B N 1
ATOM 1689 C CA . LEU B 1 25 ? 15.492 13.797 -2.416 1 98.88 25 LEU B CA 1
ATOM 1690 C C . LEU B 1 25 ? 14.891 13.805 -3.818 1 98.88 25 LEU B C 1
ATOM 1692 O O . LEU B 1 25 ? 14.766 12.758 -4.453 1 98.88 25 LEU B O 1
ATOM 1696 N N . VAL B 1 26 ? 14.484 14.977 -4.301 1 98.81 26 VAL B N 1
ATOM 1697 C CA . VAL B 1 26 ? 13.953 15.086 -5.656 1 98.81 26 VAL B CA 1
ATOM 1698 C C . VAL B 1 26 ? 14.992 14.578 -6.656 1 98.81 26 VAL B C 1
ATOM 1700 O O . VAL B 1 26 ? 14.656 13.812 -7.566 1 98.81 26 VAL B O 1
ATOM 1703 N N . ASN B 1 27 ? 16.25 14.977 -6.449 1 98.5 27 ASN B N 1
ATOM 1704 C CA . ASN B 1 27 ? 17.312 14.508 -7.324 1 98.5 27 ASN B CA 1
ATOM 1705 C C . ASN B 1 27 ? 17.469 12.992 -7.277 1 98.5 27 ASN B C 1
ATOM 1707 O O . ASN B 1 27 ? 17.656 12.352 -8.312 1 98.5 27 ASN B O 1
ATOM 1711 N N . ALA B 1 28 ? 17.344 12.414 -6.117 1 98.81 28 ALA B N 1
ATOM 1712 C CA . ALA B 1 28 ? 17.453 10.961 -5.969 1 98.81 28 ALA B CA 1
ATOM 1713 C C . ALA B 1 28 ? 16.266 10.258 -6.645 1 98.81 28 ALA B C 1
ATOM 1715 O O . ALA B 1 28 ? 16.453 9.273 -7.355 1 98.81 28 ALA B O 1
ATOM 1716 N N . MET B 1 29 ? 15.094 10.797 -6.457 1 98.69 29 MET B N 1
ATOM 1717 C CA . MET B 1 29 ? 13.891 10.203 -7.027 1 98.69 29 MET B CA 1
ATOM 1718 C C . MET B 1 29 ? 13.93 10.234 -8.547 1 98.69 29 MET B C 1
ATOM 1720 O O . MET B 1 29 ? 13.5 9.289 -9.211 1 98.69 29 MET B O 1
ATOM 1724 N N . MET B 1 30 ? 14.508 11.266 -9.07 1 97.5 30 MET B N 1
ATOM 1725 C CA . MET B 1 30 ? 14.477 11.461 -10.516 1 97.5 30 MET B CA 1
ATOM 1726 C C . MET B 1 30 ? 15.719 10.859 -11.18 1 97.5 30 MET B C 1
ATOM 1728 O O . MET B 1 30 ? 15.836 10.859 -12.406 1 97.5 30 MET B O 1
ATOM 1732 N N . ASN B 1 31 ? 16.609 10.32 -10.359 1 96 31 ASN B N 1
ATOM 1733 C CA . ASN B 1 31 ? 17.828 9.703 -10.883 1 96 31 ASN B CA 1
ATOM 1734 C C . ASN B 1 31 ? 17.516 8.523 -11.797 1 96 31 ASN B C 1
ATOM 1736 O O . ASN B 1 31 ? 16.594 7.758 -11.531 1 96 31 ASN B O 1
ATOM 1740 N N . GLN B 1 32 ? 18.234 8.359 -12.875 1 94.31 32 GLN B N 1
ATOM 1741 C CA . GLN B 1 32 ? 18.031 7.238 -13.781 1 94.31 32 GLN B CA 1
ATOM 1742 C C . GLN B 1 32 ? 19.297 6.398 -13.914 1 94.31 32 GLN B C 1
ATOM 1744 O O . GLN B 1 32 ? 19.328 5.43 -14.68 1 94.31 32 GLN B O 1
ATOM 1749 N N . ASP B 1 33 ? 20.266 6.711 -13.102 1 94.75 33 ASP B N 1
ATOM 1750 C CA . ASP B 1 33 ? 21.531 5.98 -13.148 1 94.75 33 ASP B CA 1
ATOM 1751 C C . ASP B 1 33 ? 21.578 4.914 -12.055 1 94.75 33 ASP B C 1
ATOM 1753 O O . ASP B 1 33 ? 21.062 5.109 -10.961 1 94.75 33 ASP B O 1
ATOM 1757 N N . ASN B 1 34 ? 22.234 3.773 -12.383 1 96.12 34 ASN B N 1
ATOM 1758 C CA . ASN B 1 34 ? 22.484 2.705 -11.422 1 96.12 34 ASN B CA 1
ATOM 1759 C C . ASN B 1 34 ? 21.172 2.191 -10.805 1 96.12 34 ASN B C 1
ATOM 1761 O O . ASN B 1 34 ? 21.062 2.082 -9.586 1 96.12 34 ASN B O 1
ATOM 1765 N N . ILE B 1 35 ? 20.234 2.049 -11.68 1 96.25 35 ILE B N 1
ATOM 1766 C CA . ILE B 1 35 ? 18.938 1.532 -11.25 1 96.25 35 ILE B CA 1
ATOM 1767 C C . ILE B 1 35 ? 19.047 0.031 -10.992 1 96.25 35 ILE B C 1
ATOM 1769 O O . ILE B 1 35 ? 19.578 -0.713 -11.812 1 96.25 35 ILE B O 1
ATOM 1773 N N . GLU B 1 36 ? 18.5 -0.375 -9.852 1 95.25 36 GLU B N 1
ATOM 1774 C CA . GLU B 1 36 ? 18.641 -1.772 -9.445 1 95.25 36 GLU B CA 1
ATOM 1775 C C . GLU B 1 36 ? 17.344 -2.545 -9.711 1 95.25 36 GLU B C 1
ATOM 1777 O O . GLU B 1 36 ? 17.312 -3.771 -9.578 1 95.25 36 GLU B O 1
ATOM 1782 N N . ASP B 1 37 ? 16.312 -1.88 -10.109 1 94.44 37 ASP B N 1
ATOM 1783 C CA . ASP B 1 37 ? 15.102 -2.58 -10.539 1 94.44 37 ASP B CA 1
ATOM 1784 C C . ASP B 1 37 ? 15.383 -3.465 -11.758 1 94.44 37 ASP B C 1
ATOM 1786 O O . ASP B 1 37 ? 16.391 -3.273 -12.445 1 94.44 37 ASP B O 1
ATOM 1790 N N . LYS B 1 38 ? 14.461 -4.461 -11.961 1 91.25 38 LYS B N 1
ATOM 1791 C CA . LYS B 1 38 ? 14.562 -5.293 -13.156 1 91.25 38 LYS B CA 1
ATOM 1792 C C . LYS B 1 38 ? 14.398 -4.461 -14.43 1 91.25 38 LYS B C 1
ATOM 1794 O O . LYS B 1 38 ? 13.367 -3.812 -14.617 1 91.25 38 LYS B O 1
ATOM 1799 N N . ALA B 1 39 ? 15.32 -4.547 -15.328 1 88.56 39 ALA B N 1
ATOM 1800 C CA . ALA B 1 39 ? 15.375 -3.705 -16.516 1 88.56 39 ALA B CA 1
ATOM 1801 C C . ALA B 1 39 ? 14.211 -4 -17.453 1 88.56 39 ALA B C 1
ATOM 1803 O O . ALA B 1 39 ? 13.727 -3.109 -18.156 1 88.56 39 ALA B O 1
ATOM 1804 N N . THR B 1 40 ? 13.82 -5.199 -17.375 1 86.38 40 THR B N 1
ATOM 1805 C CA . THR B 1 40 ? 12.781 -5.602 -18.328 1 86.38 40 THR B CA 1
ATOM 1806 C C . THR B 1 40 ? 11.398 -5.371 -17.734 1 86.38 40 THR B C 1
ATOM 1808 O O . THR B 1 40 ? 10.383 -5.707 -18.344 1 86.38 40 THR B O 1
ATOM 1811 N N . GLY B 1 41 ? 11.391 -4.828 -16.594 1 88.38 41 GLY B N 1
ATOM 1812 C CA . GLY B 1 41 ? 10.102 -4.578 -15.984 1 88.38 41 GLY B CA 1
ATOM 1813 C C . GLY B 1 41 ? 9.258 -3.58 -16.75 1 88.38 41 GLY B C 1
ATOM 1814 O O . GLY B 1 41 ? 9.766 -2.562 -17.219 1 88.38 41 GLY B O 1
ATOM 1815 N N . ARG B 1 42 ? 8.023 -3.881 -16.844 1 87.88 42 ARG B N 1
ATOM 1816 C CA . ARG B 1 42 ? 7.109 -3.082 -17.656 1 87.88 42 ARG B CA 1
ATOM 1817 C C . ARG B 1 42 ? 6.992 -1.662 -17.109 1 87.88 42 ARG B C 1
ATOM 1819 O O . ARG B 1 42 ? 7.004 -0.694 -17.875 1 87.88 42 ARG B O 1
ATOM 1826 N N . VAL B 1 43 ? 6.879 -1.562 -15.844 1 88.12 43 VAL B N 1
ATOM 1827 C CA . VAL B 1 43 ? 6.652 -0.267 -15.211 1 88.12 43 VAL B CA 1
ATOM 1828 C C . VAL B 1 43 ? 7.898 0.607 -15.367 1 88.12 43 VAL B C 1
ATOM 1830 O O . VAL B 1 43 ? 7.793 1.787 -15.711 1 88.12 43 VAL B O 1
ATOM 1833 N N . LEU B 1 44 ? 9.039 0.023 -15.125 1 93.75 44 LEU B N 1
ATOM 1834 C CA . LEU B 1 44 ? 10.289 0.758 -15.297 1 93.75 44 LEU B CA 1
ATOM 1835 C C . LEU B 1 44 ? 10.438 1.247 -16.734 1 93.75 44 LEU B C 1
ATOM 1837 O O . LEU B 1 44 ? 10.797 2.404 -16.969 1 93.75 44 LEU B O 1
ATOM 1841 N N . LYS B 1 45 ? 10.117 0.424 -17.688 1 94.69 45 LYS B N 1
ATOM 1842 C CA . LYS B 1 45 ? 10.227 0.785 -19.094 1 94.69 45 LYS B CA 1
ATOM 1843 C C . LYS B 1 45 ? 9.25 1.904 -19.453 1 94.69 45 LYS B C 1
ATOM 1845 O O . LYS B 1 45 ? 9.633 2.885 -20.094 1 94.69 45 LYS B O 1
ATOM 1850 N N . LYS B 1 46 ? 8.109 1.764 -18.953 1 95.5 46 LYS B N 1
ATOM 1851 C CA . LYS B 1 46 ? 7.027 2.662 -19.344 1 95.5 46 LYS B CA 1
ATOM 1852 C C . LYS B 1 46 ? 7.172 4.023 -18.672 1 95.5 46 LYS B C 1
ATOM 1854 O O . LYS B 1 46 ? 6.879 5.055 -19.266 1 95.5 46 LYS B O 1
ATOM 1859 N N . ARG B 1 47 ? 7.648 4.043 -17.484 1 96.69 47 ARG B N 1
ATOM 1860 C CA . ARG B 1 47 ? 7.555 5.266 -16.703 1 96.69 47 ARG B CA 1
ATOM 1861 C C . ARG B 1 47 ? 8.914 5.949 -16.578 1 96.69 47 ARG B C 1
ATOM 1863 O O . ARG B 1 47 ? 8.992 7.129 -16.25 1 96.69 47 ARG B O 1
ATOM 1870 N N . TRP B 1 48 ? 9.922 5.215 -16.859 1 96.88 48 TRP B N 1
ATOM 1871 C CA . TRP B 1 48 ? 11.242 5.785 -16.609 1 96.88 48 TRP B CA 1
ATOM 1872 C C . TRP B 1 48 ? 12.133 5.652 -17.844 1 96.88 48 TRP B C 1
ATOM 1874 O O . TRP B 1 48 ? 12.5 6.652 -18.469 1 96.88 48 TRP B O 1
ATOM 1884 N N . THR B 1 49 ? 12.375 4.484 -18.344 1 94.69 49 THR B N 1
ATOM 1885 C CA . THR B 1 49 ? 13.328 4.223 -19.422 1 94.69 49 THR B CA 1
ATOM 1886 C C . THR B 1 49 ? 12.906 4.941 -20.703 1 94.69 49 THR B C 1
ATOM 1888 O O . THR B 1 49 ? 13.75 5.461 -21.438 1 94.69 49 THR B O 1
ATOM 1891 N N . LYS B 1 50 ? 11.688 4.914 -20.969 1 93.31 50 LYS B N 1
ATOM 1892 C CA . LYS B 1 50 ? 11.141 5.547 -22.172 1 93.31 50 LYS B CA 1
ATOM 1893 C C . LYS B 1 50 ? 11.5 7.027 -22.219 1 93.31 50 LYS B C 1
ATOM 1895 O O . LYS B 1 50 ? 11.641 7.602 -23.297 1 93.31 50 LYS B O 1
ATOM 1900 N N . TYR B 1 51 ? 11.758 7.617 -21.094 1 92.44 51 TYR B N 1
ATOM 1901 C CA . TYR B 1 51 ? 11.938 9.062 -21.031 1 92.44 51 TYR B CA 1
ATOM 1902 C C . TYR B 1 51 ? 13.414 9.422 -20.875 1 92.44 51 TYR B C 1
ATOM 1904 O O . TYR B 1 51 ? 13.789 10.594 -20.953 1 92.44 51 TYR B O 1
ATOM 1912 N N . LYS B 1 52 ? 14.18 8.414 -20.672 1 88.94 52 LYS B N 1
ATOM 1913 C CA . LYS B 1 52 ? 15.602 8.68 -20.484 1 88.94 52 LYS B CA 1
ATOM 1914 C C . LYS B 1 52 ? 16.203 9.398 -21.688 1 88.94 52 LYS B C 1
ATOM 1916 O O . LYS B 1 52 ? 16.094 8.922 -22.828 1 88.94 52 LYS B O 1
ATOM 1921 N N . GLY B 1 53 ? 16.781 10.664 -21.453 1 89.5 53 GLY B N 1
ATOM 1922 C CA . GLY B 1 53 ? 17.469 11.414 -22.484 1 89.5 53 GLY B CA 1
ATOM 1923 C C . GLY B 1 53 ? 16.531 12.258 -23.328 1 89.5 53 GLY B C 1
ATOM 1924 O O . GLY B 1 53 ? 16.969 12.922 -24.266 1 89.5 53 GLY B O 1
ATOM 1925 N N . THR B 1 54 ? 15.266 12.227 -23.062 1 92.38 54 THR B N 1
ATOM 1926 C CA . THR B 1 54 ? 14.305 12.93 -23.906 1 92.38 54 THR B CA 1
ATOM 1927 C C . THR B 1 54 ? 14.008 14.32 -23.344 1 92.38 54 THR B C 1
ATOM 1929 O O . THR B 1 54 ? 13.414 15.156 -24.016 1 92.38 54 THR B O 1
ATOM 1932 N N . GLY B 1 55 ? 14.367 14.547 -22.094 1 88.94 55 GLY B N 1
ATOM 1933 C CA . GLY B 1 55 ? 14.008 15.789 -21.438 1 88.94 55 GLY B CA 1
ATOM 1934 C C . GLY B 1 55 ? 12.594 15.789 -20.891 1 88.94 55 GLY B C 1
ATOM 1935 O O . GLY B 1 55 ? 12.172 16.75 -20.234 1 88.94 55 GLY B O 1
ATOM 1936 N N . LYS B 1 56 ? 11.977 14.695 -21.172 1 93 56 LYS B N 1
ATOM 1937 C CA . LYS B 1 56 ? 10.617 14.531 -20.656 1 93 56 LYS B CA 1
ATOM 1938 C C . LYS B 1 56 ? 10.586 13.523 -19.516 1 93 56 LYS B C 1
ATOM 1940 O O . LYS B 1 56 ? 11.57 12.82 -19.266 1 93 56 LYS B O 1
ATOM 1945 N N . SER B 1 57 ? 9.469 13.617 -18.703 1 95.12 57 SER B N 1
ATOM 1946 C CA . SER B 1 57 ? 9.312 12.688 -17.594 1 95.12 57 SER B CA 1
ATOM 1947 C C . SER B 1 57 ? 7.855 12.25 -17.438 1 95.12 57 SER B C 1
ATOM 1949 O O . SER B 1 57 ? 6.938 12.969 -17.828 1 95.12 57 SER B O 1
ATOM 1951 N N . TYR B 1 58 ? 7.703 11.086 -16.984 1 96.62 58 TYR B N 1
ATOM 1952 C CA . TYR B 1 58 ? 6.367 10.586 -16.688 1 96.62 58 TYR B CA 1
ATOM 1953 C C . TYR B 1 58 ? 5.727 11.383 -15.555 1 96.62 58 TYR B C 1
ATOM 1955 O O . TYR B 1 58 ? 4.547 11.727 -15.625 1 96.62 58 TYR B O 1
ATOM 1963 N N . TYR B 1 59 ? 6.555 11.641 -14.578 1 97.44 59 TYR B N 1
ATOM 1964 C CA . TYR B 1 59 ? 6.066 12.391 -13.422 1 97.44 59 TYR B CA 1
ATOM 1965 C C . TYR B 1 59 ? 6.395 13.875 -13.555 1 97.44 59 TYR B C 1
ATOM 1967 O O . TYR B 1 59 ? 7.488 14.234 -13.992 1 97.44 59 TYR B O 1
ATOM 1975 N N . ASN B 1 60 ? 5.41 14.703 -13.203 1 95.62 60 ASN B N 1
ATOM 1976 C CA . ASN B 1 60 ? 5.625 16.141 -13.133 1 95.62 60 ASN B CA 1
ATOM 1977 C C . ASN B 1 60 ? 6.629 16.516 -12.039 1 95.62 60 ASN B C 1
ATOM 1979 O O . ASN B 1 60 ? 6.406 16.219 -10.867 1 95.62 60 ASN B O 1
ATOM 1983 N N . PRO B 1 61 ? 7.664 17.219 -12.438 1 94.25 61 PRO B N 1
ATOM 1984 C CA . PRO B 1 61 ? 8.695 17.562 -11.461 1 94.25 61 PRO B CA 1
ATOM 1985 C C . PRO B 1 61 ? 8.148 18.328 -10.266 1 94.25 61 PRO B C 1
ATOM 1987 O O . PRO B 1 61 ? 8.633 18.156 -9.141 1 94.25 61 PRO B O 1
ATOM 1990 N N . LYS B 1 62 ? 7.211 19.172 -10.477 1 96.81 62 LYS B N 1
ATOM 1991 C CA . LYS B 1 62 ? 6.621 19.938 -9.383 1 96.81 62 LYS B CA 1
ATOM 1992 C C . LYS B 1 62 ? 5.906 19.016 -8.398 1 96.81 62 LYS B C 1
ATOM 1994 O O . LYS B 1 62 ? 5.93 19.25 -7.188 1 96.81 62 LYS B O 1
ATOM 1999 N N . GLU B 1 63 ? 5.301 18.016 -8.938 1 97.94 63 GLU B N 1
ATOM 2000 C CA . GLU B 1 63 ? 4.609 17.047 -8.094 1 97.94 63 GLU B CA 1
ATOM 2001 C C . GLU B 1 63 ? 5.602 16.172 -7.324 1 97.94 63 GLU B C 1
ATOM 2003 O O . GLU B 1 63 ? 5.359 15.828 -6.168 1 97.94 63 GLU B O 1
ATOM 2008 N N . VAL B 1 64 ? 6.699 15.836 -7.988 1 98.62 64 VAL B N 1
ATOM 2009 C CA . VAL B 1 64 ? 7.75 15.086 -7.305 1 98.62 64 VAL B CA 1
ATOM 2010 C C . VAL B 1 64 ? 8.258 15.891 -6.109 1 98.62 64 VAL B C 1
ATOM 2012 O O . VAL B 1 64 ? 8.477 15.336 -5.027 1 98.62 64 VAL B O 1
ATOM 2015 N N . GLU B 1 65 ? 8.422 17.156 -6.32 1 98.75 65 GLU B N 1
ATOM 2016 C CA . GLU B 1 65 ? 8.875 18.031 -5.242 1 98.75 65 GLU B CA 1
ATOM 2017 C C . GLU B 1 65 ? 7.863 18.062 -4.098 1 98.75 65 GLU B C 1
ATOM 2019 O O . GLU B 1 65 ? 8.242 18.031 -2.926 1 98.75 65 GLU B O 1
ATOM 2024 N N . LEU B 1 66 ? 6.609 18.172 -4.406 1 98.31 66 LEU B N 1
ATOM 2025 C CA . LEU B 1 66 ? 5.562 18.141 -3.393 1 98.31 66 LEU B CA 1
ATOM 2026 C C . LEU B 1 66 ? 5.629 16.875 -2.564 1 98.31 66 LEU B C 1
ATOM 2028 O O . LEU B 1 66 ? 5.508 16.906 -1.337 1 98.31 66 LEU B O 1
ATOM 2032 N N . VAL B 1 67 ? 5.789 15.766 -3.24 1 98.56 67 VAL B N 1
ATOM 2033 C CA . VAL B 1 67 ? 5.891 14.477 -2.564 1 98.56 67 VAL B CA 1
ATOM 2034 C C . VAL B 1 67 ? 7.125 14.461 -1.669 1 98.56 67 VAL B C 1
ATOM 2036 O O . VAL B 1 67 ? 7.066 13.992 -0.528 1 98.56 67 VAL B O 1
ATOM 2039 N N . ALA B 1 68 ? 8.219 14.945 -2.18 1 98.88 68 ALA B N 1
ATOM 2040 C CA . ALA B 1 68 ? 9.445 15.008 -1.396 1 98.88 68 ALA B CA 1
ATOM 2041 C C . ALA B 1 68 ? 9.258 15.844 -0.138 1 98.88 68 ALA B C 1
ATOM 2043 O O . ALA B 1 68 ? 9.75 15.484 0.935 1 98.88 68 ALA B O 1
ATOM 2044 N N . TRP B 1 69 ? 8.508 16.984 -0.252 1 98.81 69 TRP B N 1
ATOM 2045 C CA . TRP B 1 69 ? 8.211 17.812 0.91 1 98.81 69 TRP B CA 1
ATOM 2046 C C . TRP B 1 69 ? 7.441 17.016 1.961 1 98.81 69 TRP B C 1
ATOM 2048 O O . TRP B 1 69 ? 7.754 17.094 3.152 1 98.81 69 TRP B O 1
ATOM 2058 N N . ARG B 1 70 ? 6.547 16.312 1.557 1 97.75 70 ARG B N 1
ATOM 2059 C CA . ARG B 1 70 ? 5.707 15.547 2.471 1 97.75 70 ARG B CA 1
ATOM 2060 C C . ARG B 1 70 ? 6.512 14.445 3.154 1 97.75 70 ARG B C 1
ATOM 2062 O O . ARG B 1 70 ? 6.34 14.195 4.348 1 97.75 70 ARG B O 1
ATOM 2069 N N . ILE B 1 71 ? 7.309 13.836 2.396 1 98.56 71 ILE B N 1
ATOM 2070 C CA . ILE B 1 71 ? 8.125 12.75 2.936 1 98.56 71 ILE B CA 1
ATOM 2071 C C . ILE B 1 71 ? 9.086 13.297 3.984 1 98.56 71 ILE B C 1
ATOM 2073 O O . ILE B 1 71 ? 9.195 12.75 5.082 1 98.56 71 ILE B O 1
ATOM 2077 N N . ILE B 1 72 ? 9.758 14.438 3.664 1 98.75 72 ILE B N 1
ATOM 2078 C CA . ILE B 1 72 ? 10.695 15.039 4.602 1 98.75 72 ILE B CA 1
ATOM 2079 C C . ILE B 1 72 ? 9.953 15.492 5.855 1 98.75 72 ILE B C 1
ATOM 2081 O O . ILE B 1 72 ? 10.414 15.258 6.977 1 98.75 72 ILE B O 1
ATOM 2085 N N . ASP B 1 73 ? 8.82 16.062 5.664 1 97.75 73 ASP B N 1
ATOM 2086 C CA . ASP B 1 73 ? 8.023 16.5 6.805 1 97.75 73 ASP B CA 1
ATOM 2087 C C . ASP B 1 73 ? 7.641 15.32 7.691 1 97.75 73 ASP B C 1
ATOM 2089 O O . ASP B 1 73 ? 7.734 15.398 8.914 1 97.75 73 ASP B O 1
ATOM 2093 N N . LYS B 1 74 ? 7.18 14.312 7.109 1 97.75 74 LYS B N 1
ATOM 2094 C CA . LYS B 1 74 ? 6.773 13.133 7.863 1 97.75 74 LYS B CA 1
ATOM 2095 C C . LYS B 1 74 ? 7.961 12.508 8.586 1 97.75 74 LYS B C 1
ATOM 2097 O O . LYS B 1 74 ? 7.832 12.055 9.727 1 97.75 74 LYS B O 1
ATOM 2102 N N . MET B 1 75 ? 9.062 12.492 7.902 1 98 75 MET B N 1
ATOM 2103 C CA . MET B 1 75 ? 10.266 11.945 8.516 1 98 75 MET B CA 1
ATOM 2104 C C . MET B 1 75 ? 10.703 12.781 9.719 1 98 75 MET B C 1
ATOM 2106 O O . MET B 1 75 ? 11.078 12.234 10.758 1 98 75 MET B O 1
ATOM 2110 N N . VAL B 1 76 ? 10.633 14.094 9.57 1 97.75 76 VAL B N 1
ATOM 2111 C CA . VAL B 1 76 ? 10.953 14.992 10.68 1 97.75 76 VAL B CA 1
ATOM 2112 C C . VAL B 1 76 ? 10 14.727 11.844 1 97.75 76 VAL B C 1
ATOM 2114 O O . VAL B 1 76 ? 10.438 14.586 12.984 1 97.75 76 VAL B O 1
ATOM 2117 N N . ARG B 1 77 ? 8.781 14.602 11.586 1 96.62 77 ARG B N 1
ATOM 2118 C CA . ARG B 1 77 ? 7.777 14.398 12.625 1 96.62 77 ARG B CA 1
ATOM 2119 C C . ARG B 1 77 ? 7.941 13.039 13.297 1 96.62 77 ARG B C 1
ATOM 2121 O O . ARG B 1 77 ? 7.684 12.891 14.492 1 96.62 77 ARG B O 1
ATOM 2128 N N . LEU B 1 78 ? 8.344 12.102 12.516 1 96.62 78 LEU B N 1
ATOM 2129 C CA . LEU B 1 78 ? 8.648 10.805 13.109 1 96.62 78 LEU B CA 1
ATOM 2130 C C . LEU B 1 78 ? 9.695 10.938 14.203 1 96.62 78 LEU B C 1
ATOM 2132 O O . LEU B 1 78 ? 9.562 10.344 15.273 1 96.62 78 LEU B O 1
ATOM 2136 N N . HIS B 1 79 ? 10.703 11.781 14.016 1 96.44 79 HIS B N 1
ATOM 2137 C CA . HIS B 1 79 ? 11.812 11.938 14.945 1 96.44 79 HIS B CA 1
ATOM 2138 C C . HIS B 1 79 ? 11.445 12.883 16.094 1 96.44 79 HIS B C 1
ATOM 2140 O O . HIS B 1 79 ? 12.07 12.859 17.156 1 96.44 79 HIS B O 1
ATOM 2146 N N . VAL B 1 80 ? 10.375 13.719 15.883 1 94.31 80 VAL B N 1
ATOM 2147 C CA . VAL B 1 80 ? 10 14.703 16.891 1 94.31 80 VAL B CA 1
ATOM 2148 C C . VAL B 1 80 ? 8.812 14.195 17.703 1 94.31 80 VAL B C 1
ATOM 2150 O O . VAL B 1 80 ? 8.781 14.344 18.922 1 94.31 80 VAL B O 1
ATOM 2153 N N . GLU B 1 81 ? 7.844 13.539 17.016 1 93.94 81 GLU B N 1
ATOM 2154 C CA . GLU B 1 81 ? 6.578 13.188 17.641 1 93.94 81 GLU B CA 1
ATOM 2155 C C . GLU B 1 81 ? 6.484 11.68 17.891 1 93.94 81 GLU B C 1
ATOM 2157 O O . GLU B 1 81 ? 5.711 11.234 18.734 1 93.94 81 GLU B O 1
ATOM 2162 N N . GLY B 1 82 ? 7.262 10.891 17.125 1 93.12 82 GLY B N 1
ATOM 2163 C CA . GLY B 1 82 ? 7.195 9.445 17.266 1 93.12 82 GLY B CA 1
ATOM 2164 C C . GLY B 1 82 ? 6.359 8.781 16.188 1 93.12 82 GLY B C 1
ATOM 2165 O O . GLY B 1 82 ? 5.875 9.445 15.266 1 93.12 82 GLY B O 1
ATOM 2166 N N . PRO B 1 83 ? 6.215 7.473 16.25 1 93.62 83 PRO B N 1
ATOM 2167 C CA . PRO B 1 83 ? 5.637 6.68 15.164 1 93.62 83 PRO B CA 1
ATOM 2168 C C . PRO B 1 83 ? 4.137 6.926 14.992 1 93.62 83 PRO B C 1
ATOM 2170 O O . PRO B 1 83 ? 3.559 6.535 13.977 1 93.62 83 PRO B O 1
ATOM 2173 N N . LYS B 1 84 ? 3.512 7.598 15.977 1 91.62 84 LYS B N 1
ATOM 2174 C CA . LYS B 1 84 ? 2.086 7.895 15.859 1 91.62 84 LYS B CA 1
ATOM 2175 C C . LYS B 1 84 ? 1.796 8.711 14.602 1 91.62 84 LYS B C 1
ATOM 2177 O O . LYS B 1 84 ? 0.688 8.656 14.062 1 91.62 84 LYS B O 1
ATOM 2182 N N . VAL B 1 85 ? 2.773 9.398 14.109 1 93.5 85 VAL B N 1
ATOM 2183 C CA . VAL B 1 85 ? 2.605 10.289 12.969 1 93.5 85 VAL B CA 1
ATOM 2184 C C . VAL B 1 85 ? 2.344 9.461 11.711 1 93.5 85 VAL B C 1
ATOM 2186 O O . VAL B 1 85 ? 1.879 10 10.695 1 93.5 85 VAL B O 1
ATOM 2189 N N . LEU B 1 86 ? 2.662 8.164 11.75 1 94.38 86 LEU B N 1
ATOM 2190 C CA . LEU B 1 86 ? 2.533 7.301 10.578 1 94.38 86 LEU B CA 1
ATOM 2191 C C . LEU B 1 86 ? 1.098 6.809 10.422 1 94.38 86 LEU B C 1
ATOM 2193 O O . LEU B 1 86 ? 0.736 6.262 9.383 1 94.38 86 LEU B O 1
ATOM 2197 N N . ASP B 1 87 ? 0.293 7.035 11.383 1 94.81 87 ASP B N 1
ATOM 2198 C CA . ASP B 1 87 ? -1.11 6.633 11.367 1 94.81 87 ASP B CA 1
ATOM 2199 C C . ASP B 1 87 ? -1.254 5.148 11.039 1 94.81 87 ASP B C 1
ATOM 2201 O O . ASP B 1 87 ? -2.084 4.77 10.211 1 94.81 87 ASP B O 1
ATOM 2205 N N . CYS B 1 88 ? -0.374 4.367 11.555 1 97.06 88 CYS B N 1
ATOM 2206 C CA . CYS B 1 88 ? -0.384 2.912 11.445 1 97.06 88 CYS B CA 1
ATOM 2207 C C . CYS B 1 88 ? -0.739 2.271 12.781 1 97.06 88 CYS B C 1
ATOM 2209 O O . CYS B 1 88 ? -0.129 2.584 13.805 1 97.06 88 CYS B O 1
ATOM 2211 N N . TYR B 1 89 ? -1.708 1.358 12.789 1 97.44 89 TYR B N 1
ATOM 2212 C CA . TYR B 1 89 ? -2.174 0.761 14.039 1 97.44 89 TYR B CA 1
ATOM 2213 C C . TYR B 1 89 ? -2.076 -0.759 13.984 1 97.44 89 TYR B C 1
ATOM 2215 O O . TYR B 1 89 ? -2.986 -1.462 14.43 1 97.44 89 TYR B O 1
ATOM 2223 N N . ASP B 1 90 ? -1.007 -1.225 13.414 1 96.5 90 ASP B N 1
ATOM 2224 C CA . ASP B 1 90 ? -0.675 -2.645 13.336 1 96.5 90 ASP B CA 1
ATOM 2225 C C . ASP B 1 90 ? 0.525 -2.975 14.219 1 96.5 90 ASP B C 1
ATOM 2227 O O . ASP B 1 90 ? 1.626 -2.467 14 1 96.5 90 ASP B O 1
ATOM 2231 N N . VAL B 1 91 ? 0.282 -3.832 15.148 1 95 91 VAL B N 1
ATOM 2232 C CA . VAL B 1 91 ? 1.292 -4.141 16.156 1 95 91 VAL B CA 1
ATOM 2233 C C . VAL B 1 91 ? 2.523 -4.742 15.484 1 95 91 VAL B C 1
ATOM 2235 O O . VAL B 1 91 ? 3.656 -4.426 15.852 1 95 91 VAL B O 1
ATOM 2238 N N . GLU B 1 92 ? 2.303 -5.633 14.539 1 95.06 92 GLU B N 1
ATOM 2239 C CA . GLU B 1 92 ? 3.43 -6.258 13.852 1 95.06 92 GLU B CA 1
ATOM 2240 C C . GLU B 1 92 ? 4.234 -5.227 13.07 1 95.06 92 GLU B C 1
ATOM 2242 O O . GLU B 1 92 ? 5.465 -5.301 13.016 1 95.06 92 GLU B O 1
ATOM 2247 N N . ALA B 1 93 ? 3.566 -4.324 12.43 1 95.25 93 ALA B N 1
ATOM 2248 C CA . ALA B 1 93 ? 4.258 -3.244 11.727 1 95.25 93 ALA B CA 1
ATOM 2249 C C . ALA B 1 93 ? 5.098 -2.414 12.695 1 95.25 93 ALA B C 1
ATOM 2251 O O . ALA B 1 93 ? 6.254 -2.094 12.406 1 95.25 93 ALA B O 1
ATOM 2252 N N . HIS B 1 94 ? 4.555 -2.086 13.836 1 95.62 94 HIS B N 1
ATOM 2253 C CA . HIS B 1 94 ? 5.266 -1.279 14.82 1 95.62 94 HIS B CA 1
ATOM 2254 C C . HIS B 1 94 ? 6.5 -2.008 15.344 1 95.62 94 HIS B C 1
ATOM 2256 O O . HIS B 1 94 ? 7.531 -1.385 15.594 1 95.62 94 HIS B O 1
ATOM 2262 N N . ASN B 1 95 ? 6.309 -3.332 15.555 1 95.56 95 ASN B N 1
ATOM 2263 C CA . ASN B 1 95 ? 7.473 -4.125 15.938 1 95.56 95 ASN B CA 1
ATOM 2264 C C . ASN B 1 95 ? 8.594 -4.004 14.906 1 95.56 95 ASN B C 1
ATOM 2266 O O . ASN B 1 95 ? 9.766 -3.943 15.266 1 95.56 95 ASN B O 1
ATOM 2270 N N . ASN B 1 96 ? 8.227 -3.955 13.727 1 95.62 96 ASN B N 1
ATOM 2271 C CA . ASN B 1 96 ? 9.203 -3.783 12.648 1 95.62 96 ASN B CA 1
ATOM 2272 C C . ASN B 1 96 ? 9.828 -2.393 12.68 1 95.62 96 ASN B C 1
ATOM 2274 O O . ASN B 1 96 ? 11.031 -2.246 12.469 1 95.62 96 ASN B O 1
ATOM 2278 N N . PHE B 1 97 ? 9.039 -1.374 12.914 1 95.25 97 PHE B N 1
ATOM 2279 C CA . PHE B 1 97 ? 9.523 -0.004 12.992 1 95.25 97 PHE B CA 1
ATOM 2280 C C . PHE B 1 97 ? 10.57 0.134 14.094 1 95.25 97 PHE B C 1
ATOM 2282 O O . PHE B 1 97 ? 11.562 0.847 13.93 1 95.25 97 PHE B O 1
ATOM 2289 N N . GLU B 1 98 ? 10.383 -0.509 15.188 1 94.31 98 GLU B N 1
ATOM 2290 C CA . GLU B 1 98 ? 11.219 -0.409 16.375 1 94.31 98 GLU B CA 1
ATOM 2291 C C . GLU B 1 98 ? 12.648 -0.839 16.078 1 94.31 98 GLU B C 1
ATOM 2293 O O . GLU B 1 98 ? 13.586 -0.39 16.75 1 94.31 98 GLU B O 1
ATOM 2298 N N . LYS B 1 99 ? 12.797 -1.627 15.086 1 95.31 99 LYS B N 1
ATOM 2299 C CA . LYS B 1 99 ? 14.125 -2.111 14.727 1 95.31 99 LYS B CA 1
ATOM 2300 C C . LYS B 1 99 ? 15.016 -0.966 14.25 1 95.31 99 LYS B C 1
ATOM 2302 O O . LYS B 1 99 ? 16.234 -1.098 14.211 1 95.31 99 LYS B O 1
ATOM 2307 N N . SER B 1 100 ? 14.43 0.167 13.891 1 95 100 SER B N 1
ATOM 2308 C CA . SER B 1 100 ? 15.188 1.305 13.383 1 95 100 SER B CA 1
ATOM 2309 C C . SER B 1 100 ? 15.133 2.482 14.352 1 95 100 SER B C 1
ATOM 2311 O O . SER B 1 100 ? 15.508 3.602 13.992 1 95 100 SER B O 1
ATOM 2313 N N . LYS B 1 101 ? 14.703 2.258 15.547 1 92.56 101 LYS B N 1
ATOM 2314 C CA . LYS B 1 101 ? 14.422 3.322 16.5 1 92.56 101 LYS B CA 1
ATOM 2315 C C . LYS B 1 101 ? 15.695 4.082 16.875 1 92.56 101 LYS B C 1
ATOM 2317 O O . LYS B 1 101 ? 15.633 5.223 17.328 1 92.56 101 LYS B O 1
ATOM 2322 N N . GLU B 1 102 ? 16.875 3.461 16.625 1 93.56 102 GLU B N 1
ATOM 2323 C CA . GLU B 1 102 ? 18.125 4.066 17.062 1 93.56 102 GLU B CA 1
ATOM 2324 C C . GLU B 1 102 ? 18.688 4.996 15.992 1 93.56 102 GLU B C 1
ATOM 2326 O O . GLU B 1 102 ? 19.641 5.746 16.25 1 93.56 102 GLU B O 1
ATOM 2331 N N . LEU B 1 103 ? 18.156 5.031 14.828 1 95.69 103 LEU B N 1
ATOM 2332 C CA . LEU B 1 103 ? 18.625 5.918 13.766 1 95.69 103 LEU B CA 1
ATOM 2333 C C . LEU B 1 103 ? 18.297 7.371 14.086 1 95.69 103 LEU B C 1
ATOM 2335 O O . LEU B 1 103 ? 17.203 7.676 14.555 1 95.69 103 LEU B O 1
ATOM 2339 N N . ASN B 1 104 ? 19.266 8.258 13.883 1 96.31 104 ASN B N 1
ATOM 2340 C CA . ASN B 1 104 ? 18.938 9.672 13.867 1 96.31 104 ASN B CA 1
ATOM 2341 C C . ASN B 1 104 ? 18.391 10.109 12.516 1 96.31 104 ASN B C 1
ATOM 2343 O O . ASN B 1 104 ? 18.266 9.297 11.594 1 96.31 104 ASN B O 1
ATOM 2347 N N . PHE B 1 105 ? 18.016 11.32 12.367 1 97.81 105 PHE B N 1
ATOM 2348 C CA . PHE B 1 105 ? 17.328 11.789 11.164 1 97.81 105 PHE B CA 1
ATOM 2349 C C . PHE B 1 105 ? 18.234 11.625 9.945 1 97.81 105 PHE B C 1
ATOM 2351 O O . PHE B 1 105 ? 17.797 11.094 8.922 1 97.81 105 PHE B O 1
ATOM 2358 N N . ARG B 1 106 ? 19.438 12.078 10.078 1 98.06 106 ARG B N 1
ATOM 2359 C CA . ARG B 1 106 ? 20.359 12.062 8.945 1 98.06 106 ARG B CA 1
ATOM 2360 C C . ARG B 1 106 ? 20.609 10.641 8.469 1 98.06 106 ARG B C 1
ATOM 2362 O O . ARG B 1 106 ? 20.672 10.383 7.262 1 98.06 106 ARG B O 1
ATOM 2369 N N . GLU B 1 107 ? 20.781 9.734 9.359 1 97.94 107 GLU B N 1
ATOM 2370 C CA . GLU B 1 107 ? 21.016 8.336 9.008 1 97.94 107 GLU B CA 1
ATOM 2371 C C . GLU B 1 107 ? 19.781 7.734 8.32 1 97.94 107 GLU B C 1
ATOM 2373 O O . GLU B 1 107 ? 19.922 7.035 7.312 1 97.94 107 GLU B O 1
ATOM 2378 N N . ARG B 1 108 ? 18.609 7.973 8.898 1 98.12 108 ARG B N 1
ATOM 2379 C CA . ARG B 1 108 ? 17.359 7.477 8.32 1 98.12 108 ARG B CA 1
ATOM 2380 C C . ARG B 1 108 ? 17.172 8.016 6.906 1 98.12 108 ARG B C 1
ATOM 2382 O O . ARG B 1 108 ? 16.844 7.262 5.988 1 98.12 108 ARG B O 1
ATOM 2389 N N . TYR B 1 109 ? 17.469 9.328 6.781 1 98.75 109 TYR B N 1
ATOM 2390 C CA . TYR B 1 109 ? 17.328 9.961 5.477 1 98.75 109 TYR B CA 1
ATOM 2391 C C . TYR B 1 109 ? 18.281 9.352 4.461 1 98.75 109 TYR B C 1
ATOM 2393 O O . TYR B 1 109 ? 17.906 9.109 3.309 1 98.75 109 TYR B O 1
ATOM 2401 N N . ALA B 1 110 ? 19.438 9.133 4.863 1 98.88 110 ALA B N 1
ATOM 2402 C CA . ALA B 1 110 ? 20.438 8.609 3.939 1 98.88 110 ALA B CA 1
ATOM 2403 C C . ALA B 1 110 ? 20 7.262 3.365 1 98.88 110 ALA B C 1
ATOM 2405 O O . ALA B 1 110 ? 20.172 7.008 2.172 1 98.88 110 ALA B O 1
ATOM 2406 N N . ILE B 1 111 ? 19.469 6.434 4.18 1 98.81 111 ILE B N 1
ATOM 2407 C CA . ILE B 1 111 ? 19.016 5.129 3.711 1 98.81 111 ILE B CA 1
ATOM 2408 C C . ILE B 1 111 ? 17.797 5.309 2.801 1 98.81 111 ILE B C 1
ATOM 2410 O O . ILE B 1 111 ? 17.719 4.684 1.74 1 98.81 111 ILE B O 1
ATOM 2414 N N . PHE B 1 112 ? 16.906 6.172 3.215 1 98.88 112 PHE B N 1
ATOM 2415 C CA . PHE B 1 112 ? 15.727 6.449 2.402 1 98.88 112 PHE B CA 1
ATOM 2416 C C . PHE B 1 112 ? 16.125 6.965 1.025 1 98.88 112 PHE B C 1
ATOM 2418 O O . PHE B 1 112 ? 15.57 6.531 0.011 1 98.88 112 PHE B O 1
ATOM 2425 N N . LYS B 1 113 ? 17.047 7.855 1.032 1 98.88 113 LYS B N 1
ATOM 2426 C CA . LYS B 1 113 ? 17.562 8.414 -0.221 1 98.88 113 LYS B CA 1
ATOM 2427 C C . LYS B 1 113 ? 18.125 7.316 -1.121 1 98.88 113 LYS B C 1
ATOM 2429 O O . LYS B 1 113 ? 17.938 7.348 -2.34 1 98.88 113 LYS B O 1
ATOM 2434 N N . THR B 1 114 ? 18.797 6.383 -0.528 1 98.81 114 THR B N 1
ATOM 2435 C CA . THR B 1 114 ? 19.344 5.262 -1.278 1 98.81 114 THR B CA 1
ATOM 2436 C C . THR B 1 114 ? 18.25 4.465 -1.961 1 98.81 114 THR B C 1
ATOM 2438 O O . THR B 1 114 ? 18.391 4.047 -3.111 1 98.81 114 THR B O 1
ATOM 2441 N N . ILE B 1 115 ? 17.156 4.27 -1.305 1 98.69 115 ILE B N 1
ATOM 2442 C CA . ILE B 1 115 ? 16.016 3.582 -1.891 1 98.69 115 ILE B CA 1
ATOM 2443 C C . ILE B 1 115 ? 15.516 4.355 -3.109 1 98.69 115 ILE B C 1
ATOM 2445 O O . ILE B 1 115 ? 15.383 3.791 -4.199 1 98.69 115 ILE B O 1
ATOM 2449 N N . ALA B 1 116 ? 15.297 5.637 -2.926 1 98.81 116 ALA B N 1
ATOM 2450 C CA . ALA B 1 116 ? 14.75 6.469 -3.994 1 98.81 116 ALA B CA 1
ATOM 2451 C C . ALA B 1 116 ? 15.703 6.535 -5.184 1 98.81 116 ALA B C 1
ATOM 2453 O O . ALA B 1 116 ? 15.273 6.57 -6.336 1 98.81 116 ALA B O 1
ATOM 2454 N N . TYR B 1 117 ? 16.969 6.492 -4.875 1 98.75 117 TYR B N 1
ATOM 2455 C CA . TYR B 1 117 ? 18 6.637 -5.895 1 98.75 117 TYR B CA 1
ATOM 2456 C C . TYR B 1 117 ? 18.078 5.395 -6.777 1 98.75 117 TYR B C 1
ATOM 2458 O O . TYR B 1 117 ? 18.141 5.496 -8 1 98.75 117 TYR B O 1
ATOM 2466 N N . HIS B 1 118 ? 17.969 4.238 -6.211 1 97.94 118 HIS B N 1
ATOM 2467 C CA . HIS B 1 118 ? 18.266 3.002 -6.926 1 97.94 118 HIS B CA 1
ATOM 2468 C C . HIS B 1 118 ? 17 2.285 -7.355 1 97.94 118 HIS B C 1
ATOM 2470 O O . HIS B 1 118 ? 17.016 1.493 -8.297 1 97.94 118 HIS B O 1
ATOM 2476 N N . PHE B 1 119 ? 15.867 2.537 -6.742 1 97.44 119 PHE B N 1
ATOM 2477 C CA . PHE B 1 119 ? 14.656 1.761 -6.984 1 97.44 119 PHE B CA 1
ATOM 2478 C C . PHE B 1 119 ? 13.516 2.666 -7.434 1 97.44 119 PHE B C 1
ATOM 2480 O O . PHE B 1 119 ? 12.836 3.27 -6.602 1 97.44 119 PHE B O 1
ATOM 2487 N N . LYS B 1 120 ? 13.258 2.637 -8.711 1 97.56 120 LYS B N 1
ATOM 2488 C CA . LYS B 1 120 ? 12.234 3.506 -9.289 1 97.56 120 LYS B CA 1
ATOM 2489 C C . LYS B 1 120 ? 10.836 2.938 -9.055 1 97.56 120 LYS B C 1
ATOM 2491 O O . LYS B 1 120 ? 9.859 3.688 -8.953 1 97.56 120 LYS B O 1
ATOM 2496 N N . SER B 1 121 ? 10.766 1.641 -8.883 1 96.06 121 SER B N 1
ATOM 2497 C CA . SER B 1 121 ? 9.477 1.053 -8.516 1 96.06 121 SER B CA 1
ATOM 2498 C C . SER B 1 121 ? 9 1.567 -7.16 1 96.06 121 SER B C 1
ATOM 2500 O O . SER B 1 121 ? 7.797 1.727 -6.941 1 96.06 121 SER B O 1
ATOM 2502 N N . ARG B 1 122 ? 9.938 1.832 -6.254 1 97.38 122 ARG B N 1
ATOM 2503 C CA . ARG B 1 122 ? 9.578 2.396 -4.957 1 97.38 122 ARG B CA 1
ATOM 2504 C C . ARG B 1 122 ? 9.172 3.861 -5.086 1 97.38 122 ARG B C 1
ATOM 2506 O O . ARG B 1 122 ? 8.273 4.324 -4.387 1 97.38 122 ARG B O 1
ATOM 2513 N N . VAL B 1 123 ? 9.82 4.543 -5.98 1 98.5 123 VAL B N 1
ATOM 2514 C CA . VAL B 1 123 ? 9.438 5.926 -6.234 1 98.5 123 VAL B CA 1
ATOM 2515 C C . VAL B 1 123 ? 8 5.98 -6.766 1 98.5 123 VAL B C 1
ATOM 2517 O O . VAL B 1 123 ? 7.227 6.859 -6.391 1 98.5 123 VAL B O 1
ATOM 2520 N N . ASP B 1 124 ? 7.672 5.035 -7.656 1 97.94 124 ASP B N 1
ATOM 2521 C CA . ASP B 1 124 ? 6.301 4.961 -8.148 1 97.94 124 ASP B CA 1
ATOM 2522 C C . ASP B 1 124 ? 5.309 4.82 -6.996 1 97.94 124 ASP B C 1
ATOM 2524 O O . ASP B 1 124 ? 4.238 5.43 -7.012 1 97.94 124 ASP B O 1
ATOM 2528 N N . LYS B 1 125 ? 5.68 4.055 -6.004 1 97.31 125 LYS B N 1
ATOM 2529 C CA . LYS B 1 125 ? 4.828 3.883 -4.832 1 97.31 125 LYS B CA 1
ATOM 2530 C C . LYS B 1 125 ? 4.711 5.184 -4.039 1 97.31 125 LYS B C 1
ATOM 2532 O O . LYS B 1 125 ? 3.637 5.52 -3.543 1 97.31 125 LYS B O 1
ATOM 2537 N N . MET B 1 126 ? 5.773 5.875 -3.936 1 98 126 MET B N 1
ATOM 2538 C CA . MET B 1 126 ? 5.758 7.164 -3.252 1 98 126 MET B CA 1
ATOM 2539 C C . MET B 1 126 ? 4.797 8.133 -3.934 1 98 126 MET B C 1
ATOM 2541 O O . MET B 1 126 ? 3.982 8.773 -3.268 1 98 126 MET B O 1
ATOM 2545 N N . MET B 1 127 ? 4.887 8.141 -5.266 1 98.06 127 MET B N 1
ATOM 2546 C CA . MET B 1 127 ? 4.074 9.062 -6.055 1 98.06 127 MET B CA 1
ATOM 2547 C C . MET B 1 127 ? 2.594 8.727 -5.922 1 98.06 127 MET B C 1
ATOM 2549 O O . MET B 1 127 ? 1.74 9.609 -6.055 1 98.06 127 MET B O 1
ATOM 2553 N N . ARG B 1 128 ? 2.324 7.512 -5.598 1 96.81 128 ARG B N 1
ATOM 2554 C CA . ARG B 1 128 ? 0.944 7.051 -5.469 1 96.81 128 ARG B CA 1
ATOM 2555 C C . ARG B 1 128 ? 0.474 7.133 -4.02 1 96.81 128 ARG B C 1
ATOM 2557 O O . ARG B 1 128 ? -0.676 6.809 -3.715 1 96.81 128 ARG B O 1
ATOM 2564 N N . ASN B 1 129 ? 1.349 7.586 -3.15 1 96.19 129 ASN B N 1
ATOM 2565 C CA . ASN B 1 129 ? 1.05 7.633 -1.724 1 96.19 129 ASN B CA 1
ATOM 2566 C C . ASN B 1 129 ? 0.74 6.246 -1.172 1 96.19 129 ASN B C 1
ATOM 2568 O O . ASN B 1 129 ? -0.239 6.066 -0.446 1 96.19 129 ASN B O 1
ATOM 2572 N N . GLU B 1 130 ? 1.605 5.332 -1.566 1 94 130 GLU B N 1
ATOM 2573 C CA . GLU B 1 130 ? 1.468 3.943 -1.134 1 94 130 GLU B CA 1
ATOM 2574 C C . GLU B 1 130 ? 2.777 3.412 -0.558 1 94 130 GLU B C 1
ATOM 2576 O O . GLU B 1 130 ? 3.854 3.695 -1.088 1 94 130 GLU B O 1
ATOM 2581 N N . GLY B 1 131 ? 2.643 2.748 0.507 1 91.56 131 GLY B N 1
ATOM 2582 C CA . GLY B 1 131 ? 3.803 2.031 1.015 1 91.56 131 GLY B CA 1
ATOM 2583 C C . GLY B 1 131 ? 4.812 2.936 1.697 1 91.56 131 GLY B C 1
ATOM 2584 O O . GLY B 1 131 ? 5.965 2.551 1.89 1 91.56 131 GLY B O 1
ATOM 2585 N N . LEU B 1 132 ? 4.406 4.129 2.062 1 94.81 132 LEU B N 1
ATOM 2586 C CA . LEU B 1 132 ? 5.328 5.125 2.598 1 94.81 132 LEU B CA 1
ATOM 2587 C C . LEU B 1 132 ? 5.621 4.859 4.07 1 94.81 132 LEU B C 1
ATOM 2589 O O . LEU B 1 132 ? 6.711 5.172 4.559 1 94.81 132 LEU B O 1
ATOM 2593 N N . VAL B 1 133 ? 4.691 4.219 4.707 1 95.44 133 VAL B N 1
ATOM 2594 C CA . VAL B 1 133 ? 4.789 4.051 6.152 1 95.44 133 VAL B CA 1
ATOM 2595 C C . VAL B 1 133 ? 6.059 3.275 6.496 1 95.44 133 VAL B C 1
ATOM 2597 O O . VAL B 1 133 ? 6.93 3.783 7.203 1 95.44 133 VAL B O 1
ATOM 2600 N N . THR B 1 134 ? 6.18 2.156 5.918 1 95.38 134 THR B N 1
ATOM 2601 C CA . THR B 1 134 ? 7.332 1.316 6.219 1 95.38 134 THR B CA 1
ATOM 2602 C C . THR B 1 134 ? 8.609 1.922 5.637 1 95.38 134 THR B C 1
ATOM 2604 O O . THR B 1 134 ? 9.672 1.838 6.25 1 95.38 134 THR B O 1
ATOM 2607 N N . MET B 1 135 ? 8.523 2.525 4.5 1 97.75 135 MET B N 1
ATOM 2608 C CA . MET B 1 135 ? 9.688 3.115 3.855 1 97.75 135 MET B CA 1
ATOM 2609 C C . MET B 1 135 ? 10.297 4.215 4.723 1 97.75 135 MET B C 1
ATOM 2611 O O . MET B 1 135 ? 11.516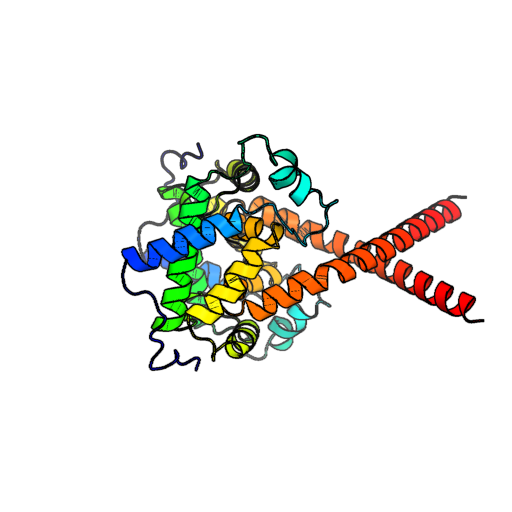 4.375 4.77 1 97.75 135 MET B O 1
ATOM 2615 N N . ILE B 1 136 ? 9.422 4.914 5.371 1 98 136 ILE B N 1
ATOM 2616 C CA . ILE B 1 136 ? 9.875 6.023 6.207 1 98 136 ILE B CA 1
ATOM 2617 C C . ILE B 1 136 ? 10.305 5.496 7.574 1 98 136 ILE B C 1
ATOM 2619 O O . ILE B 1 136 ? 11.375 5.852 8.078 1 98 136 ILE B O 1
ATOM 2623 N N . ALA B 1 137 ? 9.539 4.621 8.133 1 97.56 137 ALA B N 1
ATOM 2624 C CA . ALA B 1 137 ? 9.766 4.148 9.5 1 97.56 137 ALA B CA 1
ATOM 2625 C C . ALA B 1 137 ? 10.977 3.219 9.562 1 97.56 137 ALA B C 1
ATOM 2627 O O . ALA B 1 137 ? 11.781 3.301 10.492 1 97.56 137 ALA B O 1
ATOM 2628 N N . ASN B 1 138 ? 11.094 2.352 8.648 1 97.81 138 ASN B N 1
ATOM 2629 C CA . ASN B 1 138 ? 12.18 1.382 8.602 1 97.81 138 ASN B CA 1
ATOM 2630 C C . ASN B 1 138 ? 12.75 1.235 7.195 1 97.81 138 ASN B C 1
ATOM 2632 O O . ASN B 1 138 ? 12.609 0.18 6.574 1 97.81 138 ASN B O 1
ATOM 2636 N N . PRO B 1 139 ? 13.461 2.295 6.785 1 98.25 139 PRO B N 1
ATOM 2637 C CA . PRO B 1 139 ? 13.992 2.277 5.418 1 98.25 139 PRO B CA 1
ATOM 2638 C C . PRO B 1 139 ? 15.023 1.174 5.199 1 98.25 139 PRO B C 1
ATOM 2640 O O . PRO B 1 139 ? 15.203 0.702 4.074 1 98.25 139 PRO B O 1
ATOM 2643 N N . GLN B 1 140 ? 15.664 0.685 6.258 1 97.94 140 GLN B N 1
ATOM 2644 C CA . GLN B 1 140 ? 16.625 -0.406 6.125 1 97.94 140 GLN B CA 1
ATOM 2645 C C . GLN B 1 140 ? 15.945 -1.686 5.648 1 97.94 140 GLN B C 1
ATOM 2647 O O . GLN B 1 140 ? 16.469 -2.385 4.777 1 97.94 140 GLN B O 1
ATOM 2652 N N . GLU B 1 141 ? 14.883 -1.877 6.254 1 97.38 141 GLU B N 1
ATOM 2653 C CA . GLU B 1 141 ? 14.125 -3.061 5.855 1 97.38 141 GLU B CA 1
ATOM 2654 C C . GLU B 1 141 ? 13.641 -2.947 4.414 1 97.38 141 GLU B C 1
ATOM 2656 O O . GLU B 1 141 ? 13.68 -3.922 3.662 1 97.38 141 GLU B O 1
ATOM 2661 N N . THR B 1 142 ? 13.141 -1.817 4.055 1 97.31 142 THR B N 1
ATOM 2662 C CA . THR B 1 142 ? 12.672 -1.601 2.691 1 97.31 142 THR B CA 1
ATOM 2663 C C . THR B 1 142 ? 13.812 -1.786 1.693 1 97.31 142 THR B C 1
ATOM 2665 O O . THR B 1 142 ? 13.633 -2.408 0.645 1 97.31 142 THR B O 1
ATOM 2668 N N . LEU B 1 143 ? 14.938 -1.269 2.039 1 97.38 143 LEU B N 1
ATOM 2669 C CA . LEU B 1 143 ? 16.094 -1.391 1.165 1 97.38 143 LEU B CA 1
ATOM 2670 C C . LEU B 1 143 ? 16.5 -2.852 1.005 1 97.38 143 LEU B C 1
ATOM 2672 O O . LEU B 1 143 ? 16.734 -3.316 -0.114 1 97.38 143 LEU B O 1
ATOM 2676 N N . ARG B 1 144 ? 16.562 -3.518 2.098 1 96.38 144 ARG B N 1
ATOM 2677 C CA . ARG B 1 144 ? 16.906 -4.934 2.074 1 96.38 144 ARG B CA 1
ATOM 2678 C C . ARG B 1 144 ? 15.898 -5.734 1.253 1 96.38 144 ARG B C 1
ATOM 2680 O O . ARG B 1 144 ? 16.281 -6.57 0.434 1 96.38 144 ARG B O 1
ATOM 2687 N N . ALA B 1 145 ? 14.68 -5.434 1.526 1 95.62 145 ALA B N 1
ATOM 2688 C CA . ALA B 1 145 ? 13.625 -6.145 0.812 1 95.62 145 ALA B CA 1
ATOM 2689 C C . ALA B 1 145 ? 13.688 -5.859 -0.685 1 95.62 145 ALA B C 1
ATOM 2691 O O . ALA B 1 145 ? 13.445 -6.754 -1.504 1 95.62 145 ALA B O 1
ATOM 2692 N N . SER B 1 146 ? 13.945 -4.633 -1.08 1 95.25 146 SER B N 1
ATOM 2693 C CA . SER B 1 146 ? 14.023 -4.258 -2.488 1 95.25 146 SER B CA 1
ATOM 2694 C C . SER B 1 146 ? 15.141 -5.016 -3.197 1 95.25 146 SER B C 1
ATOM 2696 O O . SER B 1 146 ? 14.961 -5.496 -4.316 1 95.25 146 SER B O 1
ATOM 2698 N N . ARG B 1 147 ? 16.203 -5.18 -2.566 1 94.19 147 ARG B N 1
ATOM 2699 C CA . ARG B 1 147 ? 17.328 -5.895 -3.156 1 94.19 147 ARG B CA 1
ATOM 2700 C C . ARG B 1 147 ? 17.078 -7.398 -3.176 1 94.19 147 ARG B C 1
ATOM 2702 O O . ARG B 1 147 ? 17.438 -8.078 -4.141 1 94.19 147 ARG B O 1
ATOM 2709 N N . GLY B 1 148 ? 16.469 -7.887 -2.152 1 91.81 148 GLY B N 1
ATOM 2710 C CA . GLY B 1 148 ? 16.172 -9.305 -2.068 1 91.81 148 GLY B CA 1
ATOM 2711 C C . GLY B 1 148 ? 15.102 -9.75 -3.041 1 91.81 148 GLY B C 1
ATOM 2712 O O . GLY B 1 148 ? 15.117 -10.891 -3.52 1 91.81 148 GLY B O 1
ATOM 2713 N N . ASN B 1 149 ? 14.188 -8.891 -3.348 1 90.44 149 ASN B N 1
ATOM 2714 C CA . ASN B 1 149 ? 13.031 -9.203 -4.184 1 90.44 149 ASN B CA 1
ATOM 2715 C C . ASN B 1 149 ? 13.445 -9.453 -5.629 1 90.44 149 ASN B C 1
ATOM 2717 O O . ASN B 1 149 ? 12.805 -10.242 -6.336 1 90.44 149 ASN B O 1
ATOM 2721 N N . ARG B 1 150 ? 14.438 -8.836 -6.051 1 83.31 150 ARG B N 1
ATOM 2722 C CA . ARG B 1 150 ? 14.852 -8.977 -7.441 1 83.31 150 ARG B CA 1
ATOM 2723 C C . ARG B 1 150 ? 15.133 -10.438 -7.785 1 83.31 150 ARG B C 1
ATOM 2725 O O . ARG B 1 150 ? 14.547 -10.984 -8.727 1 83.31 150 ARG B O 1
ATOM 2732 N N . ASN B 1 151 ? 15.938 -11.148 -7.078 1 83.81 151 ASN B N 1
ATOM 2733 C CA . ASN B 1 151 ? 16.281 -12.539 -7.348 1 83.81 151 ASN B CA 1
ATOM 2734 C C . ASN B 1 151 ? 15.125 -13.477 -7.047 1 83.81 151 ASN B C 1
ATOM 2736 O O . ASN B 1 151 ? 14.891 -14.438 -7.777 1 83.81 151 ASN B O 1
ATOM 2740 N N . GLN B 1 152 ? 14.453 -13.141 -6.02 1 91.38 152 GLN B N 1
ATOM 2741 C CA . GLN B 1 152 ? 13.328 -13.984 -5.621 1 91.38 152 GLN B CA 1
ATOM 2742 C C . GLN B 1 152 ? 12.211 -13.938 -6.652 1 91.38 152 GLN B C 1
ATOM 2744 O O . GLN B 1 152 ? 11.594 -14.961 -6.957 1 91.38 152 GLN B O 1
ATOM 2749 N N . ASN B 1 153 ? 11.969 -12.797 -7.184 1 89.38 153 ASN B N 1
ATOM 2750 C CA . ASN B 1 153 ? 10.906 -12.633 -8.172 1 89.38 153 ASN B CA 1
ATOM 2751 C C . ASN B 1 153 ? 11.25 -13.328 -9.484 1 89.38 153 ASN B C 1
ATOM 2753 O O . ASN B 1 153 ? 10.367 -13.859 -10.164 1 89.38 153 ASN B O 1
ATOM 2757 N N . ASP B 1 154 ? 12.5 -13.312 -9.828 1 87.56 154 ASP B N 1
ATOM 2758 C CA . ASP B 1 154 ? 12.922 -14.016 -11.039 1 87.56 154 ASP B CA 1
ATOM 2759 C C . ASP B 1 154 ? 12.719 -15.523 -10.898 1 87.56 154 ASP B C 1
ATOM 2761 O O . ASP B 1 154 ? 12.234 -16.172 -11.828 1 87.56 154 ASP B O 1
ATOM 2765 N N . LEU B 1 155 ? 13.078 -16.016 -9.766 1 87.94 155 LEU B N 1
ATOM 2766 C CA . LEU B 1 155 ? 12.898 -17.438 -9.508 1 87.94 155 LEU B CA 1
ATOM 2767 C C . LEU B 1 155 ? 11.422 -17.797 -9.484 1 87.94 155 LEU B C 1
ATOM 2769 O O . LEU B 1 155 ? 11.031 -18.859 -9.992 1 87.94 155 LEU B O 1
ATOM 2773 N N . ARG B 1 156 ? 10.695 -17 -8.922 1 91.94 156 ARG B N 1
ATOM 2774 C CA . ARG B 1 156 ? 9.25 -17.219 -8.859 1 91.94 156 ARG B CA 1
ATOM 2775 C C . ARG B 1 156 ? 8.633 -17.219 -10.25 1 91.94 156 ARG B C 1
ATOM 2777 O O . ARG B 1 156 ? 7.773 -18.047 -10.555 1 91.94 156 ARG B O 1
ATOM 2784 N N . GLN B 1 157 ? 9.047 -16.312 -11.016 1 90.44 157 GLN B N 1
ATOM 2785 C CA . GLN B 1 157 ? 8.539 -16.219 -12.375 1 90.44 157 GLN B CA 1
ATOM 2786 C C . GLN B 1 157 ? 8.891 -17.484 -13.172 1 90.44 157 GLN B C 1
ATOM 2788 O O . GLN B 1 157 ? 8.094 -17.953 -13.984 1 90.44 157 GLN B O 1
ATOM 2793 N N . GLU B 1 158 ? 10.078 -17.906 -12.961 1 90.12 158 GLU B N 1
ATOM 2794 C CA . GLU B 1 158 ? 10.492 -19.141 -13.625 1 90.12 158 GLU B CA 1
ATOM 2795 C C . GLU B 1 158 ? 9.633 -20.312 -13.164 1 90.12 158 GLU B C 1
ATOM 2797 O O . GLU B 1 158 ? 9.195 -21.125 -13.984 1 90.12 158 GLU B O 1
ATOM 2802 N N . CYS B 1 159 ? 9.406 -20.422 -11.945 1 93 159 CYS B N 1
ATOM 2803 C CA . CYS B 1 159 ? 8.562 -21.469 -11.375 1 93 159 CYS B CA 1
ATOM 2804 C C . CYS B 1 159 ? 7.156 -21.406 -11.953 1 93 159 CYS B C 1
ATOM 2806 O O . CYS B 1 159 ? 6.582 -22.438 -12.305 1 93 159 CYS B O 1
ATOM 2808 N N . LEU B 1 160 ? 6.66 -20.297 -12.031 1 94.81 160 LEU B N 1
ATOM 2809 C CA . LEU B 1 160 ? 5.32 -20.109 -12.578 1 94.81 160 LEU B CA 1
ATOM 2810 C C . LEU B 1 160 ? 5.262 -20.531 -14.039 1 94.81 160 LEU B C 1
ATOM 2812 O O . LEU B 1 160 ? 4.273 -21.125 -14.477 1 94.81 160 LEU B O 1
ATOM 2816 N N . TYR B 1 161 ? 6.262 -20.141 -14.734 1 93.44 161 TYR B N 1
ATOM 2817 C CA . TYR B 1 161 ? 6.328 -20.531 -16.141 1 93.44 161 TYR B CA 1
ATOM 2818 C C . TYR B 1 161 ? 6.289 -22.047 -16.297 1 93.44 161 TYR B C 1
ATOM 2820 O O . TYR B 1 161 ? 5.543 -22.562 -17.125 1 93.44 161 TYR B O 1
ATOM 2828 N N . ILE B 1 162 ? 7.027 -22.656 -15.508 1 93.56 162 ILE B N 1
ATOM 2829 C CA . ILE B 1 162 ? 7.082 -24.109 -15.547 1 93.56 162 ILE B CA 1
ATOM 2830 C C . ILE B 1 162 ? 5.719 -24.688 -15.164 1 93.56 162 ILE B C 1
ATOM 2832 O O . ILE B 1 162 ? 5.207 -25.594 -15.836 1 93.56 162 ILE B O 1
ATOM 2836 N N . GLY B 1 163 ? 5.203 -24.219 -14.148 1 93.81 163 GLY B N 1
ATOM 2837 C CA . GLY B 1 163 ? 3.908 -24.688 -13.688 1 93.81 163 GLY B CA 1
ATOM 2838 C C . GLY B 1 163 ? 2.801 -24.484 -14.703 1 93.81 163 GLY B C 1
ATOM 2839 O O . GLY B 1 163 ? 1.958 -25.375 -14.891 1 93.81 163 GLY B O 1
ATOM 2840 N N . ARG B 1 164 ? 2.801 -23.359 -15.297 1 93.81 164 ARG B N 1
ATOM 2841 C CA . ARG B 1 164 ? 1.783 -23.062 -16.297 1 93.81 164 ARG B CA 1
ATOM 2842 C C . ARG B 1 164 ? 1.903 -23.984 -17.5 1 93.81 164 ARG B C 1
ATOM 2844 O O . ARG B 1 164 ? 0.894 -24.438 -18.047 1 93.81 164 ARG B O 1
ATOM 2851 N N . ASN B 1 165 ? 3.057 -24.203 -17.969 1 92.06 165 ASN B N 1
ATOM 2852 C CA . ASN B 1 165 ? 3.277 -25.094 -19.094 1 92.06 165 ASN B CA 1
ATOM 2853 C C . ASN B 1 165 ? 2.844 -26.516 -18.781 1 92.06 165 ASN B C 1
ATOM 2855 O O . ASN B 1 165 ? 2.26 -27.203 -19.625 1 92.06 165 ASN B O 1
ATOM 2859 N N . HIS B 1 166 ? 3.105 -26.906 -17.641 1 89.94 166 HIS B N 1
ATOM 2860 C CA . HIS B 1 166 ? 2.699 -28.25 -17.234 1 89.94 166 HIS B CA 1
ATOM 2861 C C . HIS B 1 166 ? 1.181 -28.375 -17.172 1 89.94 166 HIS B C 1
ATOM 2863 O O . HIS B 1 166 ? 0.613 -29.375 -17.594 1 89.94 166 HIS B O 1
ATOM 2869 N N . MET B 1 167 ? 0.578 -27.422 -16.641 1 89.19 167 MET B N 1
ATOM 2870 C CA . MET B 1 167 ? -0.878 -27.438 -16.531 1 89.19 167 MET B CA 1
ATOM 2871 C C . MET B 1 167 ? -1.52 -27.453 -17.922 1 89.19 167 MET B C 1
ATOM 2873 O O . MET B 1 167 ? -2.523 -28.141 -18.125 1 89.19 167 MET B O 1
ATOM 2877 N N . ASN B 1 168 ? -0.911 -26.688 -18.781 1 89.44 168 ASN B N 1
ATOM 2878 C CA . ASN B 1 168 ? -1.423 -26.641 -20.156 1 89.44 168 ASN B CA 1
ATOM 2879 C C . ASN B 1 168 ? -1.238 -27.984 -20.859 1 89.44 168 ASN B C 1
ATOM 2881 O O . ASN B 1 168 ? -2.115 -28.438 -21.594 1 89.44 168 ASN B O 1
ATOM 2885 N N . GLU B 1 169 ? -0.165 -28.562 -20.641 1 88.06 169 GLU B N 1
ATOM 2886 C CA . GLU B 1 169 ? 0.103 -29.875 -21.234 1 88.06 169 GLU B CA 1
ATOM 2887 C C . GLU B 1 169 ? -0.861 -30.922 -20.688 1 88.06 169 GLU B C 1
ATOM 2889 O O . GLU B 1 169 ? -1.337 -31.781 -21.453 1 88.06 169 GLU B O 1
ATOM 2894 N N . GLU B 1 170 ? -1.08 -30.906 -19.438 1 84 170 GLU B N 1
ATOM 2895 C CA . GLU B 1 170 ? -2.006 -31.859 -18.828 1 84 170 GLU B CA 1
ATOM 2896 C C . GLU B 1 170 ? -3.424 -31.656 -19.344 1 84 170 GLU B C 1
ATOM 2898 O O . GLU B 1 170 ? -4.156 -32.625 -19.562 1 84 170 GLU B O 1
ATOM 2903 N N . ARG B 1 171 ? -3.801 -30.484 -19.578 1 86.62 171 ARG B N 1
ATOM 2904 C CA . ARG B 1 171 ? -5.125 -30.203 -20.109 1 86.62 171 ARG B CA 1
ATOM 2905 C C . ARG B 1 171 ? -5.266 -30.703 -21.531 1 86.62 171 ARG B C 1
ATOM 2907 O O . ARG B 1 171 ? -6.32 -31.219 -21.922 1 86.62 171 ARG B O 1
ATOM 2914 N N . GLU B 1 172 ? -4.211 -30.516 -22.297 1 88.38 172 GLU B N 1
ATOM 2915 C CA . GLU B 1 172 ? -4.207 -31 -23.672 1 88.38 172 GLU B CA 1
ATOM 2916 C C . GLU B 1 172 ? -4.242 -32.531 -23.719 1 88.38 172 GLU B C 1
ATOM 2918 O O . GLU B 1 172 ? -4.914 -33.125 -24.562 1 88.38 172 GLU B O 1
ATOM 2923 N N . ARG B 1 173 ? -3.615 -33.156 -22.781 1 89.44 173 ARG B N 1
ATOM 2924 C CA . ARG B 1 173 ? -3.596 -34.625 -22.719 1 89.44 173 ARG B CA 1
ATOM 2925 C C . ARG B 1 173 ? -4.969 -35.188 -22.359 1 89.44 173 ARG B C 1
ATOM 2927 O O . ARG B 1 173 ? -5.375 -36.219 -22.844 1 89.44 173 ARG B O 1
ATOM 2934 N N . GLN B 1 174 ? -5.684 -34.5 -21.562 1 86.12 174 GLN B N 1
ATOM 2935 C CA . GLN B 1 174 ? -7.004 -34.969 -21.125 1 86.12 174 GLN B CA 1
ATOM 2936 C C . GLN B 1 174 ? -8.039 -34.75 -22.234 1 86.12 174 GLN B C 1
ATOM 2938 O O . GLN B 1 174 ? -9.062 -35.438 -22.266 1 86.12 174 GLN B O 1
ATOM 2943 N N . GLU B 1 175 ? -7.812 -33.844 -23.062 1 82.31 175 GLU B N 1
ATOM 2944 C CA . GLU B 1 175 ? -8.727 -33.594 -24.172 1 82.31 175 GLU B CA 1
ATOM 2945 C C . GLU B 1 175 ? -8.461 -34.562 -25.328 1 82.31 175 GLU B C 1
ATOM 2947 O O . GLU B 1 175 ? -9.297 -34.719 -26.219 1 82.31 175 GLU B O 1
ATOM 2952 N N . GLU B 1 176 ? -7.434 -35.219 -25.344 1 75.12 176 GLU B N 1
ATOM 2953 C CA . GLU B 1 176 ? -7.164 -36.25 -26.328 1 75.12 176 GLU B CA 1
ATOM 2954 C C . GLU B 1 176 ? -7.715 -37.594 -25.859 1 75.12 176 GLU B C 1
ATOM 2956 O O . GLU B 1 176 ? -8.258 -38.375 -26.656 1 75.12 176 GLU B O 1
#

Radius of gyration: 22.51 Å; Cα contacts (8 Å, |Δi|>4): 402; chains: 2; bounding box: 49×65×50 Å

Sequence (352 aa):
EWRCPKQDRTIPRTNETKAVYVRDLVNAMMNQDNIEDKATGRVLKKRWTKYKGTGKSYYNPKEVELVAWRIIDKMVRLHVEGPKVLDCYDVEAHNNFEKSKELNFRERYAIFKTIAYHFKSRVDKMMRNEGLVTMIANPQETLRASRGNRNQNDLRQECLYIGRNHMNEERERQEEEWRCPKQDRTIPRTNETKAVYVRDLVNAMMNQDNIEDKATGRVLKKRWTKYKGTGKSYYNPKEVELVAWRIIDKMVRLHVEGPKVLDCYDVEAHNNFEKSKELNFRERYAIFKTIAYHFKSRVDKMMRNEGLVTMIANPQETLRASRGNRNQNDLRQECLYIGRNHMNEERERQEE